Protein AF-Q4JBC3-F1 (afdb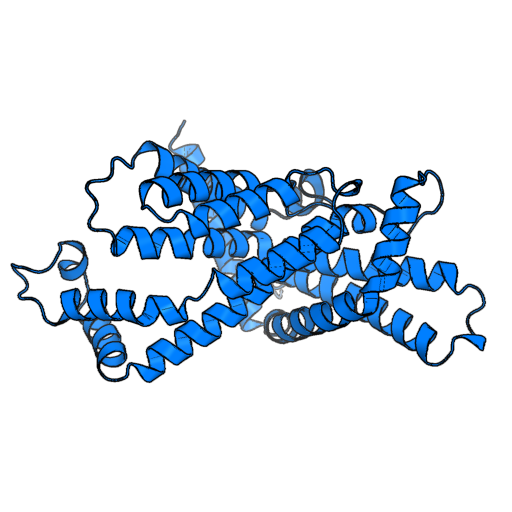_monomer_lite)

Structure (mmCIF, N/CA/C/O backbone):
data_AF-Q4JBC3-F1
#
_entry.id   AF-Q4JBC3-F1
#
loop_
_atom_site.group_PDB
_atom_site.id
_atom_site.type_symbol
_atom_site.label_atom_id
_atom_site.label_alt_id
_atom_site.label_comp_id
_atom_site.label_asym_id
_atom_site.label_entity_id
_atom_site.label_seq_id
_atom_site.pdbx_PDB_ins_code
_atom_site.Cartn_x
_atom_site.Cartn_y
_atom_site.Cartn_z
_atom_site.occupancy
_atom_site.B_iso_or_equiv
_atom_site.auth_seq_id
_atom_site.auth_comp_id
_atom_site.auth_asym_id
_atom_site.auth_atom_id
_atom_site.pdbx_PDB_model_num
ATOM 1 N N . MET A 1 1 ? -32.616 -10.209 -21.448 1.00 35.88 1 MET A N 1
ATOM 2 C CA . MET A 1 1 ? -31.410 -9.376 -21.644 1.00 35.88 1 MET A CA 1
ATOM 3 C C . MET A 1 1 ? -30.571 -9.512 -20.390 1.00 35.88 1 MET A C 1
ATOM 5 O O . MET A 1 1 ? -31.038 -9.096 -19.341 1.00 35.88 1 MET A O 1
ATOM 9 N N . GLY A 1 2 ? -29.419 -10.182 -20.466 1.00 38.97 2 GLY A N 1
ATOM 10 C CA . GLY A 1 2 ? -28.542 -10.341 -19.306 1.00 38.97 2 GLY A CA 1
ATOM 11 C C . GLY A 1 2 ? -27.980 -8.985 -18.897 1.00 38.97 2 GLY A C 1
ATOM 12 O O . GLY A 1 2 ? -27.333 -8.319 -19.706 1.00 38.97 2 GLY A O 1
ATOM 13 N N . THR A 1 3 ? -28.263 -8.553 -17.672 1.00 44.72 3 THR A N 1
ATOM 14 C CA . THR A 1 3 ? -27.566 -7.437 -17.038 1.00 44.72 3 THR A CA 1
ATOM 15 C C . THR A 1 3 ? -26.078 -7.767 -17.045 1.00 44.72 3 THR A C 1
ATOM 17 O O . THR A 1 3 ? -25.645 -8.787 -16.515 1.00 44.72 3 THR A O 1
ATOM 20 N N . ARG A 1 4 ? -25.281 -6.943 -17.729 1.00 50.84 4 ARG A N 1
ATOM 21 C CA . ARG A 1 4 ? -23.822 -7.072 -17.738 1.00 50.84 4 ARG A CA 1
ATOM 22 C C . ARG A 1 4 ? -23.371 -6.944 -16.278 1.00 50.84 4 ARG A C 1
ATOM 24 O O . ARG A 1 4 ? -23.557 -5.868 -15.712 1.00 50.84 4 ARG A O 1
ATOM 31 N N . LYS A 1 5 ? -22.862 -8.027 -15.669 1.00 60.84 5 LYS A N 1
ATOM 32 C CA . LYS A 1 5 ? -22.379 -8.015 -14.278 1.00 60.84 5 LYS A CA 1
ATOM 33 C C . LYS A 1 5 ? -21.420 -6.835 -14.104 1.00 60.84 5 LYS A C 1
ATOM 35 O O . LYS A 1 5 ? -20.480 -6.668 -14.888 1.00 60.84 5 LYS A O 1
ATOM 40 N N . LYS A 1 6 ? -21.727 -5.962 -13.149 1.00 67.31 6 LYS A N 1
ATOM 41 C CA . LYS A 1 6 ? -20.956 -4.752 -12.869 1.00 67.31 6 LYS A CA 1
ATOM 42 C C . LYS A 1 6 ? -19.726 -5.177 -12.074 1.00 67.31 6 LYS A C 1
ATOM 44 O O . LYS A 1 6 ? -19.850 -5.486 -10.901 1.00 67.31 6 LYS A O 1
ATOM 49 N N . ARG A 1 7 ? -18.564 -5.217 -12.728 1.00 77.69 7 ARG A N 1
ATOM 50 C CA . ARG A 1 7 ? -17.302 -5.569 -12.065 1.00 77.69 7 ARG A CA 1
ATOM 51 C C . ARG A 1 7 ? -16.870 -4.487 -11.083 1.00 77.69 7 ARG A C 1
ATOM 53 O O . ARG A 1 7 ? -16.987 -3.296 -11.403 1.00 77.69 7 ARG A O 1
ATOM 60 N N . SER A 1 8 ? -16.327 -4.907 -9.947 1.00 87.75 8 SER A N 1
ATOM 61 C CA . SER A 1 8 ? -15.759 -4.020 -8.930 1.00 87.75 8 SER A CA 1
ATOM 62 C C . SER A 1 8 ? -14.561 -3.227 -9.471 1.00 87.75 8 SER A C 1
ATOM 64 O O . SER A 1 8 ? -13.864 -3.630 -10.412 1.00 87.75 8 SER A O 1
ATOM 66 N N . ILE A 1 9 ? -14.323 -2.048 -8.902 1.00 89.38 9 ILE A N 1
ATOM 67 C CA . ILE A 1 9 ? -13.146 -1.224 -9.204 1.00 89.38 9 ILE A CA 1
ATOM 68 C C . ILE A 1 9 ? -11.884 -1.977 -8.810 1.00 89.38 9 ILE A C 1
ATOM 70 O O . ILE A 1 9 ? -10.936 -2.005 -9.598 1.00 89.38 9 ILE A O 1
ATOM 74 N N . PHE A 1 10 ? -11.922 -2.612 -7.639 1.00 90.75 10 PHE A N 1
ATOM 75 C CA . PHE A 1 10 ? -10.872 -3.488 -7.142 1.00 90.75 10 PHE A CA 1
ATOM 76 C C . PHE A 1 10 ? -10.435 -4.504 -8.210 1.00 90.75 10 PHE A C 1
ATOM 78 O O . PHE A 1 10 ? -9.286 -4.471 -8.652 1.00 90.75 10 PHE A O 1
ATOM 85 N N . ASN A 1 11 ? -11.359 -5.320 -8.729 1.00 89.44 11 ASN A N 1
ATOM 86 C CA . ASN A 1 11 ? -11.006 -6.380 -9.678 1.00 89.44 11 ASN A CA 1
ATOM 87 C C . ASN A 1 11 ? -10.500 -5.868 -11.024 1.00 89.44 11 ASN A C 1
ATOM 89 O O . ASN A 1 11 ? -9.677 -6.528 -11.660 1.00 89.44 11 ASN A O 1
ATOM 93 N N . ASN A 1 12 ? -10.954 -4.694 -11.469 1.00 90.94 12 ASN A N 1
ATOM 94 C CA . ASN A 1 12 ? -10.405 -4.090 -12.681 1.00 90.94 12 ASN A CA 1
ATOM 95 C C . ASN A 1 12 ? -8.911 -3.773 -12.509 1.00 90.94 12 ASN A C 1
ATOM 97 O O . ASN A 1 12 ? -8.117 -4.105 -13.382 1.00 90.94 12 ASN A O 1
ATOM 101 N N . PHE A 1 13 ? -8.524 -3.184 -11.375 1.00 94.31 13 PHE A N 1
ATOM 102 C CA . PHE A 1 13 ? -7.127 -2.848 -11.110 1.00 94.31 13 PHE A CA 1
ATOM 103 C C . PHE A 1 13 ? -6.262 -4.067 -10.779 1.00 94.31 13 PHE A C 1
ATOM 105 O O . PHE A 1 13 ? -5.111 -4.105 -11.203 1.00 94.31 13 PHE A O 1
ATOM 112 N N . VAL A 1 14 ? -6.805 -5.088 -10.106 1.00 94.06 14 VAL A N 1
ATOM 113 C CA . VAL A 1 14 ? -6.078 -6.351 -9.896 1.00 94.06 14 VAL A CA 1
ATOM 114 C C . VAL A 1 14 ? -5.734 -7.010 -11.231 1.00 94.06 14 VAL A C 1
ATOM 116 O O . VAL A 1 14 ? -4.594 -7.411 -11.437 1.00 94.06 14 VAL A O 1
ATOM 119 N N . ARG A 1 15 ? -6.681 -7.073 -12.175 1.00 92.69 15 ARG A N 1
ATOM 120 C CA . ARG A 1 15 ? -6.427 -7.658 -13.504 1.00 92.69 15 ARG A CA 1
ATOM 121 C C . ARG A 1 15 ? -5.399 -6.869 -14.306 1.00 92.69 15 ARG A C 1
ATOM 123 O O . ARG A 1 15 ? -4.550 -7.485 -14.944 1.00 92.69 15 ARG A O 1
ATOM 130 N N . ASP A 1 16 ? -5.455 -5.538 -14.249 1.00 94.56 16 ASP A N 1
ATOM 131 C CA . ASP A 1 16 ? -4.423 -4.688 -14.851 1.00 94.56 16 ASP A CA 1
ATOM 132 C C . ASP A 1 16 ? -3.043 -5.000 -14.235 1.00 94.56 16 ASP A C 1
ATOM 134 O O . ASP A 1 16 ? -2.065 -5.163 -14.962 1.00 94.56 16 ASP A O 1
ATOM 138 N N . GLY A 1 17 ? -2.969 -5.139 -12.906 1.00 96.44 17 GLY A N 1
ATOM 139 C CA . GLY A 1 17 ? -1.738 -5.475 -12.185 1.00 96.44 17 GLY A CA 1
ATOM 140 C C . GLY A 1 17 ? -1.165 -6.839 -12.560 1.00 96.44 17 GLY A C 1
ATOM 141 O O . GLY A 1 17 ? 0.024 -6.928 -12.857 1.00 96.44 17 GLY A O 1
ATOM 142 N N . ILE A 1 18 ? -2.013 -7.870 -12.638 1.00 95.88 18 ILE A N 1
ATOM 143 C CA . ILE A 1 18 ? -1.625 -9.217 -13.090 1.00 95.88 18 ILE A CA 1
ATOM 144 C C . ILE A 1 18 ? -1.060 -9.158 -14.512 1.00 95.88 18 ILE A C 1
ATOM 146 O O . ILE A 1 18 ? 0.012 -9.700 -14.762 1.00 95.88 18 ILE A O 1
ATOM 150 N N . GLY A 1 19 ? -1.722 -8.444 -15.429 1.00 95.81 19 GLY A N 1
ATOM 151 C CA . GLY A 1 19 ? -1.230 -8.295 -16.801 1.00 95.81 19 GLY A CA 1
ATOM 152 C C . GLY A 1 19 ? 0.158 -7.648 -16.866 1.00 95.81 19 GLY A C 1
ATOM 153 O O . GLY A 1 19 ? 1.043 -8.143 -17.562 1.00 95.81 19 GLY A O 1
ATOM 154 N N . PHE A 1 20 ? 0.393 -6.581 -16.096 1.00 97.44 20 PHE A N 1
ATOM 155 C CA . PHE A 1 20 ? 1.720 -5.961 -16.018 1.00 97.44 20 PHE A CA 1
ATOM 156 C C . PHE A 1 20 ? 2.767 -6.874 -15.362 1.00 97.44 20 PHE A C 1
ATOM 158 O O . PHE A 1 20 ? 3.917 -6.895 -15.803 1.00 97.44 20 PHE A O 1
ATOM 165 N N . PHE A 1 21 ? 2.389 -7.651 -14.346 1.00 97.31 21 PHE A N 1
ATOM 166 C CA . PHE A 1 21 ? 3.275 -8.640 -13.734 1.00 97.31 21 PHE A CA 1
ATOM 167 C C . PHE A 1 21 ? 3.689 -9.728 -14.736 1.00 97.31 21 PHE A C 1
ATOM 169 O O . PHE A 1 21 ? 4.881 -10.000 -14.879 1.00 97.31 21 PHE A O 1
ATOM 176 N N . GLU A 1 22 ? 2.743 -10.293 -15.489 1.00 96.31 22 GLU A N 1
ATOM 177 C CA . GLU A 1 22 ? 3.021 -11.294 -16.527 1.00 96.31 22 GLU A CA 1
ATOM 178 C C . GLU A 1 22 ? 3.973 -10.748 -17.604 1.00 96.31 22 GLU A C 1
ATOM 180 O O . GLU A 1 22 ? 4.907 -11.437 -18.027 1.00 96.31 22 GLU A O 1
ATOM 185 N N . GLU A 1 23 ? 3.795 -9.489 -18.019 1.00 96.38 23 GLU A N 1
ATOM 186 C CA . GLU A 1 23 ? 4.714 -8.819 -18.944 1.00 96.38 23 GLU A CA 1
ATOM 187 C C . GLU A 1 23 ? 6.128 -8.669 -18.366 1.00 96.38 23 GLU A C 1
ATOM 189 O O . GLU A 1 23 ? 7.113 -8.922 -19.073 1.00 96.38 23 GLU A O 1
ATOM 194 N N . ALA A 1 24 ? 6.240 -8.272 -17.095 1.00 96.44 24 ALA A N 1
ATOM 195 C CA . ALA A 1 24 ? 7.518 -8.138 -16.405 1.00 96.44 24 ALA A CA 1
ATOM 196 C C . ALA A 1 24 ? 8.231 -9.492 -16.271 1.00 96.44 24 ALA A C 1
ATOM 198 O O . ALA A 1 24 ? 9.421 -9.593 -16.583 1.00 96.44 24 ALA A O 1
ATOM 199 N N . GLN A 1 25 ? 7.501 -10.538 -15.877 1.00 95.38 25 GLN A N 1
ATOM 200 C CA . GLN A 1 25 ? 8.030 -11.894 -15.745 1.00 95.38 25 GLN A CA 1
ATOM 201 C C . GLN A 1 25 ? 8.515 -12.429 -17.097 1.00 95.38 25 GLN A C 1
ATOM 203 O O . GLN A 1 25 ? 9.645 -12.902 -17.210 1.00 95.38 25 GLN A O 1
ATOM 208 N N . ALA A 1 26 ? 7.723 -12.263 -18.160 1.00 94.25 26 ALA A N 1
ATOM 209 C CA . ALA A 1 26 ? 8.117 -12.685 -19.501 1.00 94.25 26 ALA A CA 1
ATOM 210 C C . ALA A 1 26 ? 9.377 -11.953 -20.002 1.00 94.25 26 ALA A C 1
ATOM 212 O O . ALA A 1 26 ? 10.213 -12.548 -20.690 1.00 94.25 26 ALA A O 1
ATOM 213 N N . ALA A 1 27 ? 9.531 -10.666 -19.676 1.00 93.50 27 ALA A N 1
ATOM 214 C CA . ALA A 1 27 ? 10.740 -9.911 -19.996 1.00 93.50 27 ALA A CA 1
ATOM 215 C C . ALA A 1 27 ? 11.951 -10.396 -19.179 1.00 93.50 27 ALA A C 1
ATOM 217 O O . ALA A 1 27 ? 13.038 -10.558 -19.738 1.00 93.50 27 ALA A O 1
ATOM 218 N N . TYR A 1 28 ? 11.762 -10.684 -17.888 1.00 93.06 28 TYR A N 1
ATOM 219 C CA . TYR A 1 28 ? 12.792 -11.256 -17.021 1.00 93.06 28 TYR A CA 1
ATOM 220 C C . TYR A 1 28 ? 13.284 -12.616 -17.536 1.00 93.06 28 TYR A C 1
ATOM 222 O O . TYR A 1 28 ? 14.487 -12.805 -17.716 1.00 93.06 28 TYR A O 1
ATOM 230 N N . ASP A 1 29 ? 12.368 -13.525 -17.868 1.00 91.44 29 ASP A N 1
ATOM 231 C CA . ASP A 1 29 ? 12.704 -14.872 -18.337 1.00 91.44 29 ASP A CA 1
ATOM 232 C C . ASP A 1 29 ? 13.462 -14.850 -19.668 1.00 91.44 29 ASP A C 1
ATOM 234 O O . ASP A 1 29 ? 14.365 -15.660 -19.885 1.00 91.44 29 ASP A O 1
ATOM 238 N N . ARG A 1 30 ? 13.133 -13.907 -20.561 1.00 90.38 30 ARG A N 1
ATOM 239 C CA . ARG A 1 30 ? 13.874 -13.698 -21.816 1.00 90.38 30 ARG A CA 1
ATOM 240 C C . ARG A 1 30 ? 15.296 -13.209 -21.564 1.00 90.38 30 ARG A C 1
ATOM 242 O O . ARG A 1 30 ? 16.216 -13.715 -22.200 1.00 90.38 30 ARG A O 1
ATOM 249 N N . LEU A 1 31 ? 15.476 -12.266 -20.638 1.00 89.38 31 LEU A N 1
ATOM 250 C CA . LEU A 1 31 ? 16.798 -11.759 -20.264 1.00 89.38 31 LEU A CA 1
ATOM 251 C C . LEU A 1 31 ? 17.660 -12.833 -19.588 1.00 89.38 31 LEU A C 1
ATOM 253 O O . LEU A 1 31 ? 18.858 -12.869 -19.825 1.00 89.38 31 LEU A O 1
ATOM 257 N N . GLN A 1 32 ? 17.071 -13.722 -18.783 1.00 86.81 32 GLN A N 1
ATOM 258 C CA . GLN A 1 32 ? 17.816 -14.789 -18.101 1.00 86.81 32 GLN A CA 1
ATOM 259 C C . GLN A 1 32 ? 18.154 -15.970 -19.020 1.00 86.81 32 GLN A C 1
ATOM 261 O O . GLN A 1 32 ? 19.264 -16.491 -18.971 1.00 86.81 32 GLN A O 1
ATOM 266 N N . ASN A 1 33 ? 17.210 -16.400 -19.862 1.00 83.38 33 ASN A N 1
ATOM 267 C CA . ASN A 1 33 ? 17.335 -17.664 -20.598 1.00 83.38 33 ASN A CA 1
ATOM 268 C C . ASN A 1 33 ? 17.735 -17.498 -22.069 1.00 83.38 33 ASN A C 1
ATOM 270 O O . ASN A 1 33 ? 18.074 -18.485 -22.718 1.00 83.38 33 ASN A O 1
ATOM 274 N N . LYS A 1 34 ? 17.631 -16.284 -22.627 1.00 77.88 34 LYS A N 1
ATOM 275 C CA . LYS A 1 34 ? 17.819 -16.017 -24.065 1.00 77.88 34 LYS A CA 1
ATOM 276 C C . LYS A 1 34 ? 18.536 -14.695 -24.340 1.00 77.88 34 LYS A C 1
ATOM 278 O O . LYS A 1 34 ? 18.299 -14.083 -25.378 1.00 77.88 34 LYS A O 1
ATOM 283 N N . ALA A 1 35 ? 19.403 -14.248 -23.428 1.00 72.75 35 ALA A N 1
ATOM 284 C CA . ALA A 1 35 ? 20.087 -12.954 -23.524 1.00 72.75 35 ALA A CA 1
ATOM 285 C C . ALA A 1 35 ? 20.768 -12.729 -24.887 1.00 72.75 35 ALA A C 1
ATOM 287 O O . ALA A 1 35 ? 20.647 -11.653 -25.465 1.00 72.75 35 ALA A O 1
ATOM 288 N N . GLU A 1 36 ? 21.417 -13.762 -25.432 1.00 74.06 36 GLU A N 1
ATOM 289 C CA . GLU A 1 36 ? 22.137 -13.715 -26.715 1.00 74.06 36 GLU A CA 1
ATOM 290 C C . GLU A 1 36 ? 21.216 -13.504 -27.934 1.00 74.06 36 GLU A C 1
ATOM 292 O O . GLU A 1 36 ? 21.658 -13.018 -28.974 1.00 74.06 36 GLU A O 1
ATOM 297 N N . GLU A 1 37 ? 19.923 -13.827 -27.815 1.00 79.19 37 GLU A N 1
ATOM 298 C CA . GLU A 1 37 ? 18.913 -13.644 -28.870 1.00 79.19 37 GLU A CA 1
ATOM 299 C C . GLU A 1 37 ? 18.223 -12.266 -28.794 1.00 79.19 37 GLU A C 1
ATOM 301 O O . GLU A 1 37 ? 17.469 -11.883 -29.699 1.00 79.19 37 GLU A O 1
ATOM 306 N N . VAL A 1 38 ? 18.457 -11.499 -27.721 1.00 80.69 38 VAL A N 1
ATOM 307 C CA . VAL A 1 38 ? 17.832 -10.191 -27.501 1.00 80.69 38 VAL A CA 1
ATOM 308 C C . VAL A 1 38 ? 18.634 -9.109 -28.221 1.00 80.69 38 VAL A C 1
ATOM 310 O O . VAL A 1 38 ? 19.708 -8.706 -27.789 1.00 80.69 38 VAL A O 1
ATOM 313 N N . LYS A 1 39 ? 18.073 -8.587 -29.319 1.00 79.44 39 LYS A N 1
ATOM 314 C CA . LYS A 1 39 ? 18.705 -7.524 -30.125 1.00 79.44 39 LYS A CA 1
ATOM 315 C C . LYS A 1 39 ? 18.934 -6.216 -29.363 1.00 79.44 39 LYS A C 1
ATOM 317 O O . LYS A 1 39 ? 19.877 -5.501 -29.678 1.00 79.44 39 LYS A O 1
ATOM 322 N N . ASP A 1 40 ? 18.059 -5.898 -28.411 1.00 87.25 40 ASP A N 1
ATOM 323 C CA . ASP A 1 40 ? 18.129 -4.683 -27.598 1.00 87.25 40 ASP A CA 1
ATOM 324 C C . ASP A 1 40 ? 17.840 -5.019 -26.130 1.00 87.25 40 ASP A C 1
ATOM 326 O O . ASP A 1 40 ? 16.696 -5.020 -25.668 1.00 87.25 40 ASP A O 1
ATOM 330 N N . VAL A 1 41 ? 18.906 -5.385 -25.415 1.00 87.69 41 VAL A N 1
ATOM 331 C CA . VAL A 1 41 ? 18.851 -5.761 -23.996 1.00 87.69 41 VAL A CA 1
ATOM 332 C C . VAL A 1 41 ? 18.369 -4.589 -23.148 1.00 87.69 41 VAL A C 1
ATOM 334 O O . VAL A 1 41 ? 17.515 -4.777 -22.283 1.00 87.69 41 VAL A O 1
ATOM 337 N N . ARG A 1 42 ? 18.852 -3.375 -23.440 1.00 86.62 42 ARG A N 1
ATOM 338 C CA . ARG A 1 42 ? 18.506 -2.169 -22.681 1.00 86.62 42 ARG A CA 1
ATOM 339 C C . ARG A 1 42 ? 17.011 -1.881 -22.765 1.00 86.62 42 ARG A C 1
ATOM 341 O O . ARG A 1 42 ? 16.376 -1.696 -21.733 1.00 86.62 42 ARG A O 1
ATOM 348 N N . SER A 1 43 ? 16.435 -1.895 -23.968 1.00 87.75 43 SER A N 1
ATOM 349 C CA . SER A 1 43 ? 14.996 -1.663 -24.142 1.00 87.75 43 SER A CA 1
ATOM 350 C C . SER A 1 43 ? 14.149 -2.715 -23.417 1.00 87.75 43 SER A C 1
ATOM 352 O O . SER A 1 43 ? 13.125 -2.385 -22.816 1.00 87.75 43 SER A O 1
ATOM 354 N N . LEU A 1 44 ? 14.580 -3.982 -23.419 1.00 89.75 44 LEU A N 1
ATOM 355 C CA . LEU A 1 44 ? 13.863 -5.046 -22.717 1.00 89.75 44 LEU A CA 1
ATOM 356 C C . LEU A 1 44 ? 13.955 -4.906 -21.187 1.00 89.75 44 LEU A C 1
ATOM 358 O O . LEU A 1 44 ? 12.967 -5.160 -20.496 1.00 89.75 44 LEU A O 1
ATOM 362 N N . GLU A 1 45 ? 15.103 -4.480 -20.657 1.00 90.12 45 GLU A N 1
ATOM 363 C CA . GLU A 1 45 ? 15.262 -4.150 -19.236 1.00 90.12 45 GLU A CA 1
ATOM 364 C C . GLU A 1 45 ? 14.391 -2.967 -18.816 1.00 90.12 45 GLU A C 1
ATOM 366 O O . GLU A 1 45 ? 13.690 -3.045 -17.810 1.00 90.12 45 GLU A O 1
ATOM 371 N N . GLU A 1 46 ? 14.390 -1.899 -19.607 1.00 90.69 46 GLU A N 1
ATOM 372 C CA . GLU A 1 46 ? 13.574 -0.707 -19.382 1.00 90.69 46 GLU A CA 1
ATOM 373 C C . GLU A 1 46 ? 12.074 -1.037 -19.402 1.00 90.69 46 GLU A C 1
ATOM 375 O O . GLU A 1 46 ? 11.345 -0.702 -18.462 1.00 90.69 46 GLU A O 1
ATOM 380 N N . LYS A 1 47 ? 11.625 -1.830 -20.385 1.00 90.88 47 LYS A N 1
ATOM 381 C CA . LYS A 1 47 ? 10.248 -2.339 -20.432 1.00 90.88 47 LYS A CA 1
ATOM 382 C C . LYS A 1 47 ? 9.895 -3.157 -19.191 1.00 90.88 47 LYS A C 1
ATOM 384 O O . LYS A 1 47 ? 8.814 -2.984 -18.638 1.00 90.88 47 LYS A O 1
ATOM 389 N N . LYS A 1 48 ? 10.789 -4.043 -18.748 1.00 94.38 48 LYS A N 1
ATOM 390 C CA . LYS A 1 48 ? 10.577 -4.851 -17.542 1.00 94.38 48 LYS A CA 1
ATOM 391 C C . LYS A 1 48 ? 10.412 -3.966 -16.305 1.00 94.38 48 LYS A C 1
ATOM 393 O O . LYS A 1 48 ? 9.453 -4.161 -15.566 1.00 94.38 48 LYS A O 1
ATOM 398 N N . MET A 1 49 ? 11.296 -2.987 -16.097 1.00 95.19 49 MET A N 1
ATOM 399 C CA . MET A 1 49 ? 11.199 -2.043 -14.973 1.00 95.19 49 MET A CA 1
ATOM 400 C C . MET A 1 49 ? 9.892 -1.245 -15.016 1.00 95.19 49 MET A C 1
ATOM 402 O O . MET A 1 49 ? 9.223 -1.102 -13.993 1.00 95.19 49 MET A O 1
ATOM 406 N N . PHE A 1 50 ? 9.488 -0.787 -16.204 1.00 95.44 50 PHE A N 1
ATOM 407 C CA . PHE A 1 50 ? 8.198 -0.131 -16.396 1.00 95.44 50 PHE A CA 1
ATOM 408 C C . PHE A 1 50 ? 7.033 -1.051 -16.009 1.00 95.44 50 PHE A C 1
ATOM 410 O O . PHE A 1 50 ? 6.184 -0.652 -15.214 1.00 95.44 50 PHE A O 1
ATOM 417 N N . SER A 1 51 ? 7.003 -2.292 -16.502 1.00 96.88 51 SER A N 1
ATOM 418 C CA . SER A 1 51 ? 5.947 -3.257 -16.177 1.00 96.88 51 SER A CA 1
ATOM 419 C C . SER A 1 51 ? 5.906 -3.592 -14.676 1.00 96.88 51 SER A C 1
ATOM 421 O O . SER A 1 51 ? 4.817 -3.630 -14.108 1.00 96.88 51 SER A O 1
ATOM 423 N N . ILE A 1 52 ? 7.054 -3.719 -13.994 1.00 97.31 52 ILE A N 1
ATOM 424 C CA . ILE A 1 52 ? 7.107 -3.868 -12.524 1.00 97.31 52 ILE A CA 1
ATOM 425 C C . ILE A 1 52 ? 6.427 -2.672 -11.842 1.00 97.31 52 ILE A C 1
ATOM 427 O O . ILE A 1 52 ? 5.516 -2.853 -11.033 1.00 97.31 52 ILE A O 1
ATOM 431 N N . ALA A 1 53 ? 6.825 -1.446 -12.191 1.00 97.19 53 ALA A N 1
ATOM 432 C CA . ALA A 1 53 ? 6.277 -0.232 -11.589 1.00 97.19 53 ALA A CA 1
ATOM 433 C C . ALA A 1 53 ? 4.763 -0.093 -11.825 1.00 97.19 53 ALA A C 1
ATOM 435 O O . ALA A 1 53 ? 4.005 0.254 -10.918 1.00 97.19 53 ALA A O 1
ATOM 436 N N . ARG A 1 54 ? 4.306 -0.428 -13.035 1.00 97.31 54 ARG A N 1
ATOM 437 C CA . ARG A 1 54 ? 2.890 -0.410 -13.422 1.00 97.31 54 ARG A CA 1
ATOM 438 C C . ARG A 1 54 ? 2.061 -1.470 -12.700 1.00 97.31 54 ARG A C 1
ATOM 440 O O . ARG A 1 54 ? 0.901 -1.200 -12.389 1.00 97.31 54 ARG A O 1
ATOM 447 N N . ALA A 1 55 ? 2.638 -2.634 -12.413 1.00 97.56 55 ALA A N 1
ATOM 448 C CA . ALA A 1 55 ? 1.973 -3.673 -11.637 1.00 97.56 55 ALA A CA 1
ATOM 449 C C . ALA A 1 55 ? 1.747 -3.227 -10.184 1.00 97.56 55 ALA A C 1
ATOM 451 O O . ALA A 1 55 ? 0.613 -3.277 -9.710 1.00 97.56 55 ALA A O 1
ATOM 452 N N . TYR A 1 56 ? 2.779 -2.692 -9.517 1.00 97.50 56 TYR A N 1
ATOM 453 C CA . TYR A 1 56 ? 2.642 -2.113 -8.172 1.00 97.50 56 TYR A CA 1
ATOM 454 C C . TYR A 1 56 ? 1.619 -0.970 -8.141 1.00 97.50 56 TYR A C 1
ATOM 456 O O . TYR A 1 56 ? 0.725 -0.967 -7.296 1.00 97.50 56 TYR A O 1
ATOM 464 N N . GLU A 1 57 ? 1.675 -0.048 -9.110 1.00 97.06 57 GLU A N 1
ATOM 465 C CA . GLU A 1 57 ? 0.686 1.027 -9.244 1.00 97.06 57 GLU A CA 1
ATOM 466 C C . GLU A 1 57 ? -0.747 0.475 -9.325 1.00 97.06 57 GLU A C 1
ATOM 468 O O . GLU A 1 57 ? -1.647 0.972 -8.645 1.00 97.06 57 GLU A O 1
ATOM 473 N N . ALA A 1 58 ? -0.976 -0.543 -10.157 1.00 96.69 58 ALA A N 1
ATOM 474 C CA . ALA A 1 58 ? -2.294 -1.135 -10.342 1.00 96.69 58 ALA A CA 1
ATOM 475 C C . ALA A 1 58 ? -2.780 -1.863 -9.078 1.00 96.69 58 ALA A C 1
ATOM 477 O O . ALA A 1 58 ? -3.890 -1.591 -8.616 1.00 96.69 58 ALA A O 1
ATOM 478 N N . PHE A 1 59 ? -1.950 -2.702 -8.456 1.00 96.44 59 PHE A N 1
ATOM 479 C CA . PHE A 1 59 ? -2.315 -3.375 -7.207 1.00 96.44 59 PHE A CA 1
ATOM 480 C C . PHE A 1 59 ? -2.588 -2.382 -6.074 1.00 96.44 59 PHE A C 1
ATOM 482 O O . PHE A 1 59 ? -3.597 -2.497 -5.380 1.00 96.44 59 PHE A O 1
ATOM 489 N N . SER A 1 60 ? -1.779 -1.334 -5.941 1.00 95.75 60 SER A N 1
ATOM 490 C CA . SER A 1 60 ? -2.002 -0.292 -4.936 1.00 95.75 60 SER A CA 1
ATOM 491 C C . SER A 1 60 ? -3.304 0.478 -5.150 1.00 95.75 60 SER A C 1
ATOM 493 O O . SER A 1 60 ? -4.012 0.794 -4.194 1.00 95.75 60 SER A O 1
ATOM 495 N N . LYS A 1 61 ? -3.696 0.720 -6.406 1.00 95.56 61 LYS A N 1
ATOM 496 C CA . LYS A 1 61 ? -5.004 1.311 -6.722 1.00 95.56 61 LYS A CA 1
ATOM 497 C C . LYS A 1 61 ? -6.169 0.417 -6.324 1.00 95.56 61 LYS A C 1
ATOM 499 O O . LYS A 1 61 ? -7.189 0.947 -5.887 1.00 95.56 61 LYS A O 1
ATOM 504 N N . ALA A 1 62 ? -6.028 -0.902 -6.461 1.00 93.19 62 ALA A N 1
ATOM 505 C CA . ALA A 1 62 ? -7.025 -1.843 -5.961 1.00 93.19 62 ALA A CA 1
ATOM 506 C C . ALA A 1 62 ? -7.119 -1.768 -4.426 1.00 93.19 62 ALA A C 1
ATOM 508 O O . ALA A 1 62 ? -8.211 -1.703 -3.867 1.00 93.19 62 ALA A O 1
ATOM 509 N N . LEU A 1 63 ? -5.973 -1.686 -3.751 1.00 93.12 63 LEU A N 1
ATOM 510 C CA . LEU A 1 63 ? -5.849 -1.743 -2.293 1.00 93.12 63 LEU A CA 1
ATOM 511 C C . LEU A 1 63 ? -6.026 -0.398 -1.575 1.00 93.12 63 LEU A C 1
ATOM 513 O O . LEU A 1 63 ? -5.915 -0.341 -0.351 1.00 93.12 63 LEU A O 1
ATOM 517 N N . LEU A 1 64 ? -6.329 0.682 -2.304 1.00 90.81 64 LEU A N 1
ATOM 518 C CA . LEU A 1 64 ? -6.261 2.048 -1.780 1.00 90.81 64 LEU A CA 1
ATOM 519 C C . LEU A 1 64 ? -7.065 2.249 -0.486 1.00 90.81 64 LEU A C 1
ATOM 521 O O . LEU A 1 64 ? -6.596 2.892 0.449 1.00 90.81 64 LEU A O 1
ATOM 525 N N . SER A 1 65 ? -8.274 1.685 -0.428 1.00 77.50 65 SER A N 1
ATOM 526 C CA . SER A 1 65 ? -9.129 1.781 0.763 1.00 77.50 65 SER A CA 1
ATOM 527 C C . SER A 1 65 ? -8.652 0.898 1.924 1.00 77.50 65 SER A C 1
ATOM 529 O O . SER A 1 65 ? -8.794 1.288 3.082 1.00 77.50 65 SER A O 1
ATOM 531 N N . THR A 1 66 ? -8.015 -0.236 1.624 1.00 86.44 66 THR A N 1
ATOM 532 C CA . THR A 1 66 ? -7.500 -1.190 2.614 1.00 86.44 66 THR A CA 1
ATOM 533 C C . THR A 1 66 ? -6.341 -0.601 3.412 1.00 86.44 66 THR A C 1
ATOM 535 O O . THR A 1 66 ? -6.270 -0.804 4.622 1.00 86.44 66 THR A O 1
ATOM 538 N N . TYR A 1 67 ? -5.477 0.202 2.779 1.00 89.12 67 TYR A N 1
ATOM 539 C CA . TYR A 1 67 ? -4.385 0.886 3.482 1.00 89.12 67 TYR A CA 1
ATOM 540 C C . TYR A 1 67 ? -4.881 1.755 4.633 1.00 89.12 67 TYR A C 1
ATOM 542 O O . TYR A 1 67 ? -4.252 1.796 5.688 1.00 89.12 67 TYR A O 1
ATOM 550 N N . GLY A 1 68 ? -6.036 2.402 4.460 1.00 86.00 68 GLY A N 1
ATOM 551 C CA . GLY A 1 68 ? -6.639 3.194 5.520 1.00 86.00 68 GLY A CA 1
ATOM 552 C C . GLY A 1 68 ? -6.956 2.359 6.752 1.00 86.00 68 GLY A C 1
ATOM 553 O O . GLY A 1 68 ? -6.568 2.722 7.856 1.00 86.00 68 GLY A O 1
ATOM 554 N N . THR A 1 69 ? -7.595 1.207 6.560 1.00 84.50 69 THR A N 1
ATOM 555 C CA . THR A 1 69 ? -7.936 0.296 7.657 1.00 84.50 69 THR A CA 1
ATOM 556 C C . THR A 1 69 ? -6.689 -0.181 8.396 1.00 84.50 69 THR A C 1
ATOM 558 O O . THR A 1 69 ? -6.672 -0.169 9.621 1.00 84.50 69 THR A O 1
ATOM 561 N N . ILE A 1 70 ? -5.620 -0.521 7.674 1.00 84.12 70 ILE A N 1
ATOM 562 C CA . ILE A 1 70 ? -4.352 -0.965 8.274 1.00 84.12 70 ILE A CA 1
ATOM 563 C C . ILE A 1 70 ? -3.734 0.116 9.157 1.00 84.12 70 ILE A C 1
ATOM 565 O O . ILE A 1 70 ? -3.291 -0.177 10.262 1.00 84.12 70 ILE A O 1
ATOM 569 N N . ILE A 1 71 ? -3.731 1.367 8.694 1.00 87.44 71 ILE A N 1
ATOM 570 C CA . ILE A 1 71 ? -3.190 2.504 9.452 1.00 87.44 71 ILE A CA 1
ATOM 571 C C . ILE A 1 71 ? -3.994 2.736 10.745 1.00 87.44 71 ILE A C 1
ATOM 573 O O . ILE A 1 71 ? -3.428 3.130 11.764 1.00 87.44 71 ILE A O 1
ATOM 577 N N . LEU A 1 72 ? -5.301 2.457 10.718 1.00 84.69 72 LEU A N 1
ATOM 578 C CA . LEU A 1 72 ? -6.211 2.645 11.850 1.00 84.69 72 LEU A CA 1
ATOM 579 C C . LEU A 1 72 ? -6.195 1.510 12.878 1.00 84.69 72 LEU A C 1
ATOM 581 O O . LEU A 1 72 ? -6.477 1.765 14.048 1.00 84.69 72 LEU A O 1
ATOM 585 N N . ILE A 1 73 ? -5.896 0.272 12.473 1.00 79.62 73 ILE A N 1
ATOM 586 C CA . ILE A 1 73 ? -5.943 -0.900 13.364 1.00 79.62 73 ILE A CA 1
ATOM 587 C C . ILE A 1 73 ? -5.092 -0.701 14.633 1.00 79.62 73 ILE A C 1
ATOM 589 O O . ILE A 1 73 ? -5.646 -0.855 15.723 1.00 79.62 73 ILE A O 1
ATOM 593 N N . PRO A 1 74 ? -3.805 -0.302 14.551 1.00 76.94 74 PRO A N 1
ATOM 594 C CA . PRO A 1 74 ? -2.985 -0.094 15.745 1.00 76.94 74 PRO A CA 1
ATOM 595 C C . PRO A 1 74 ? -3.590 0.950 16.676 1.00 76.94 74 PRO A C 1
ATOM 597 O O . PRO A 1 74 ? -3.703 0.730 17.876 1.00 76.94 74 PRO A O 1
ATOM 600 N N . VAL A 1 75 ? -4.036 2.072 16.109 1.00 78.88 75 VAL A N 1
ATOM 601 C CA . VAL A 1 75 ? -4.660 3.165 16.858 1.00 78.88 75 VAL A CA 1
ATOM 602 C C . VAL A 1 75 ? -5.866 2.668 17.654 1.00 78.88 75 VAL A C 1
ATOM 604 O O . VAL A 1 75 ? -5.982 2.978 18.838 1.00 78.88 75 VAL A O 1
ATOM 607 N N . ALA A 1 76 ? -6.749 1.891 17.022 1.00 75.81 76 ALA A N 1
ATOM 608 C CA . ALA A 1 76 ? -7.937 1.354 17.674 1.00 75.81 76 ALA A CA 1
ATOM 609 C C . ALA A 1 76 ? -7.576 0.401 18.823 1.00 75.81 76 ALA A C 1
ATOM 611 O O . ALA A 1 76 ? -8.142 0.521 19.906 1.00 75.81 76 ALA A O 1
ATOM 612 N N . ILE A 1 77 ? -6.607 -0.495 18.612 1.00 70.19 77 ILE A N 1
ATOM 613 C CA . ILE A 1 77 ? -6.169 -1.462 19.629 1.00 70.19 77 ILE A CA 1
ATOM 614 C C . ILE A 1 77 ? -5.590 -0.739 20.849 1.00 70.19 77 ILE A C 1
ATOM 616 O O . ILE A 1 77 ? -6.062 -0.938 21.969 1.00 70.19 77 ILE A O 1
ATOM 620 N N . PHE A 1 78 ? -4.620 0.156 20.640 1.00 71.19 78 PHE A N 1
ATOM 621 C CA . PHE A 1 78 ? -3.987 0.871 21.749 1.00 71.19 78 PHE A CA 1
ATOM 622 C C . PHE A 1 78 ? -4.949 1.823 22.453 1.00 71.19 78 PHE A C 1
ATOM 624 O O . PHE A 1 78 ? -4.859 1.972 23.668 1.00 71.19 78 PHE A O 1
ATOM 631 N N . SER A 1 79 ? -5.895 2.427 21.729 1.00 70.81 79 SER A N 1
ATOM 632 C CA . SER A 1 79 ? -6.914 3.283 22.339 1.00 70.81 79 SER A CA 1
ATOM 633 C C . SER A 1 79 ? -7.845 2.528 23.286 1.00 70.81 79 SER A C 1
ATOM 635 O O . SER A 1 79 ? -8.322 3.142 24.234 1.00 70.81 79 SER A O 1
ATOM 637 N N . VAL A 1 80 ? -8.141 1.250 23.029 1.00 64.12 80 VAL A N 1
ATOM 638 C CA . VAL A 1 80 ? -8.976 0.432 23.926 1.00 64.12 80 VAL A CA 1
ATOM 639 C C . VAL A 1 80 ? -8.171 -0.033 25.142 1.00 64.12 80 VAL A C 1
ATOM 641 O O . VAL A 1 80 ? -8.696 -0.030 26.250 1.00 64.12 80 VAL A O 1
ATOM 644 N N . ASN A 1 81 ? -6.893 -0.383 24.960 1.00 60.41 81 ASN A N 1
ATOM 645 C CA . ASN A 1 81 ? -6.041 -0.869 26.049 1.00 60.41 81 ASN A CA 1
ATOM 646 C C . ASN A 1 81 ? -5.563 0.251 26.997 1.00 60.41 81 ASN A C 1
ATOM 648 O O . ASN A 1 81 ? -5.514 0.092 28.218 1.00 60.41 81 ASN A O 1
ATOM 652 N N . SER A 1 82 ? -5.224 1.427 26.464 1.00 60.31 82 SER A N 1
ATOM 653 C CA . SER A 1 82 ? -4.945 2.586 27.304 1.00 60.31 82 SER A CA 1
ATOM 654 C C . SER A 1 82 ? -6.281 3.140 27.809 1.00 60.31 82 SER A C 1
ATOM 656 O O . SER A 1 82 ? -6.973 3.816 27.055 1.00 60.31 82 SER A O 1
ATOM 658 N N . ASN A 1 83 ? -6.646 2.847 29.063 1.00 53.94 83 ASN A N 1
ATOM 659 C CA . ASN A 1 83 ? -7.836 3.314 29.809 1.00 53.94 83 ASN A CA 1
ATOM 660 C C . ASN A 1 83 ? -7.946 4.850 29.954 1.00 53.94 83 ASN A C 1
ATOM 662 O O . ASN A 1 83 ? -8.118 5.417 31.036 1.00 53.94 83 ASN A O 1
ATOM 666 N N . ALA A 1 84 ? -7.727 5.579 28.879 1.00 49.84 84 ALA A N 1
ATOM 667 C CA . ALA A 1 84 ? -7.193 6.904 28.973 1.00 49.84 84 ALA A CA 1
ATOM 668 C C . ALA A 1 84 ? -8.324 7.914 28.792 1.00 49.84 84 ALA A C 1
ATOM 670 O O . ALA A 1 84 ? -9.018 7.956 27.778 1.00 49.84 84 ALA A O 1
ATOM 671 N N . ASN A 1 85 ? -8.478 8.739 29.831 1.00 49.12 85 ASN A N 1
ATOM 672 C CA . ASN A 1 85 ? -9.229 9.991 29.864 1.00 49.12 85 ASN A CA 1
ATOM 673 C C . ASN A 1 85 ? -8.704 10.968 28.795 1.00 49.12 85 ASN A C 1
ATOM 675 O O . ASN A 1 85 ? -8.123 12.011 29.111 1.00 49.12 85 ASN A O 1
ATOM 679 N N . LEU A 1 86 ? -8.840 10.611 27.523 1.00 53.28 86 LEU A N 1
ATOM 680 C CA . LEU A 1 86 ? -8.230 11.319 26.417 1.00 53.28 86 LEU A CA 1
ATOM 681 C C . LEU A 1 86 ? -9.238 12.258 25.761 1.00 53.28 86 LEU A C 1
ATOM 683 O O . LEU A 1 86 ? -10.401 11.939 25.512 1.00 53.28 86 LEU A O 1
ATOM 687 N N . ARG A 1 87 ? -8.771 13.472 25.482 1.00 54.91 87 ARG A N 1
ATOM 688 C CA . ARG A 1 87 ? -9.548 14.528 24.831 1.00 54.91 87 ARG A CA 1
ATOM 689 C C . ARG A 1 87 ? -9.563 14.306 23.320 1.00 54.91 87 ARG A C 1
ATOM 691 O O . ARG A 1 87 ? -8.823 14.979 22.612 1.00 54.91 87 ARG A O 1
ATOM 698 N N . PHE A 1 88 ? -10.420 13.434 22.795 1.00 64.75 88 PHE A N 1
ATOM 699 C CA . PHE A 1 88 ? -10.346 13.102 21.364 1.00 64.75 88 PHE A CA 1
ATOM 700 C C . PHE A 1 88 ? -11.432 13.546 20.373 1.00 64.75 88 PHE A C 1
ATOM 702 O O . PHE A 1 88 ? -11.492 12.966 19.293 1.00 64.75 88 PHE A O 1
ATOM 709 N N . PRO A 1 89 ? -12.189 14.642 20.561 1.00 66.50 89 PRO A N 1
ATOM 710 C CA . PRO A 1 89 ? -13.086 15.090 19.491 1.00 66.50 89 PRO A CA 1
ATOM 711 C C . PRO A 1 89 ? -12.367 15.499 18.190 1.00 66.50 89 PRO A C 1
ATOM 713 O O . PRO A 1 89 ? -12.824 15.175 17.103 1.00 66.50 89 PRO A O 1
ATOM 716 N N . ARG A 1 90 ? -11.230 16.213 18.264 1.00 69.56 90 ARG A N 1
ATOM 717 C CA . ARG A 1 90 ? -10.610 16.823 17.066 1.00 69.56 90 ARG A CA 1
ATOM 718 C C . ARG A 1 90 ? -9.695 15.889 16.273 1.00 69.56 90 ARG A C 1
ATOM 720 O O . ARG A 1 90 ? -9.713 15.941 15.046 1.00 69.56 90 ARG A O 1
ATOM 727 N N . HIS A 1 91 ? -8.874 15.076 16.940 1.00 74.75 91 HIS A N 1
ATOM 728 C CA . HIS A 1 91 ? -7.943 14.170 16.254 1.00 74.75 91 HIS A CA 1
ATOM 729 C C . HIS A 1 91 ? -8.685 13.006 15.600 1.00 74.75 91 HIS A C 1
ATOM 731 O O . HIS A 1 91 ? -8.446 12.733 14.426 1.00 74.75 91 HIS A O 1
ATOM 737 N N . LEU A 1 92 ? -9.664 12.416 16.294 1.00 78.56 92 LEU A N 1
ATOM 738 C CA . LEU A 1 92 ? -10.515 11.382 15.704 1.00 78.56 92 LEU A CA 1
ATOM 739 C C . LEU A 1 92 ? -11.285 11.915 14.501 1.00 78.56 92 LEU A C 1
ATOM 741 O O . LEU A 1 92 ? -11.304 11.252 13.474 1.00 78.56 92 LEU A O 1
ATOM 745 N N . GLN A 1 93 ? -11.785 13.153 14.558 1.00 82.56 93 GLN A N 1
ATOM 746 C CA . GLN A 1 93 ? -12.433 13.767 13.400 1.00 82.56 93 GLN A CA 1
ATOM 747 C C . GLN A 1 93 ? -11.476 13.932 12.203 1.00 82.56 93 GLN A C 1
ATOM 749 O O . GLN A 1 93 ? -11.875 13.725 11.062 1.00 82.56 93 GLN A O 1
ATOM 754 N N . ARG A 1 94 ? -10.194 14.277 12.413 1.00 86.81 94 ARG A N 1
ATOM 755 C CA . ARG A 1 94 ? -9.205 14.332 11.311 1.00 86.81 94 ARG A CA 1
ATOM 756 C C . ARG A 1 94 ? -8.919 12.957 10.719 1.00 86.81 94 ARG A C 1
ATOM 758 O O . ARG A 1 94 ? -8.784 12.842 9.500 1.00 86.81 94 ARG A O 1
ATOM 765 N N . ILE A 1 95 ? -8.795 11.952 11.579 1.00 88.25 95 ILE A N 1
ATOM 766 C CA . ILE A 1 95 ? -8.559 10.562 11.196 1.00 88.25 95 ILE A CA 1
ATOM 767 C C . ILE A 1 95 ? -9.748 10.046 10.384 1.00 88.25 95 ILE A C 1
ATOM 769 O O . ILE A 1 95 ? -9.567 9.591 9.257 1.00 88.25 95 ILE A O 1
ATOM 773 N N . GLU A 1 96 ? -10.959 10.216 10.907 1.00 85.69 96 GLU A N 1
ATOM 774 C CA . GLU A 1 96 ? -12.216 9.858 10.256 1.00 85.69 96 GLU A CA 1
ATOM 775 C C . GLU A 1 96 ? -12.355 10.560 8.904 1.00 85.69 96 GLU A C 1
ATOM 777 O O . GLU A 1 96 ? -12.560 9.899 7.891 1.00 85.69 96 GLU A O 1
ATOM 782 N N . ASN A 1 97 ? -12.151 11.880 8.850 1.00 88.69 97 ASN A N 1
ATOM 783 C CA . ASN A 1 97 ? -12.229 12.641 7.604 1.00 88.69 97 ASN A CA 1
ATOM 784 C C . ASN A 1 97 ? -11.208 12.161 6.563 1.00 88.69 97 ASN A C 1
ATOM 786 O O . ASN A 1 97 ? -11.541 12.036 5.382 1.00 88.69 97 ASN A O 1
ATOM 790 N N . SER A 1 98 ? -9.970 11.883 6.983 1.00 91.62 98 SER A N 1
ATOM 791 C CA . SER A 1 98 ? -8.918 11.395 6.080 1.00 91.62 98 SER A CA 1
ATOM 792 C C . SER A 1 98 ? -9.241 9.995 5.567 1.00 91.62 98 SER A C 1
ATOM 794 O O . SER A 1 98 ? -9.109 9.736 4.372 1.00 91.62 98 SER A O 1
ATOM 796 N N . PHE A 1 99 ? -9.737 9.116 6.438 1.00 91.69 99 PHE A N 1
ATOM 797 C CA . PHE A 1 99 ? -10.175 7.775 6.069 1.00 91.69 99 PHE A CA 1
ATOM 798 C C . PHE A 1 99 ? -11.388 7.803 5.131 1.00 91.69 99 PHE A C 1
ATOM 800 O O . PHE A 1 99 ? -11.390 7.139 4.095 1.00 91.69 99 PHE A O 1
ATOM 807 N N . ARG A 1 100 ? -12.390 8.636 5.428 1.00 89.38 100 ARG A N 1
ATOM 808 C CA . ARG A 1 100 ? -13.590 8.834 4.606 1.00 89.38 100 ARG A CA 1
ATOM 809 C C . ARG A 1 100 ? -13.231 9.313 3.202 1.00 89.38 100 ARG A C 1
ATOM 811 O O . ARG A 1 100 ? -13.734 8.779 2.212 1.00 89.38 100 ARG A O 1
ATOM 818 N N . GLU A 1 101 ? -12.332 10.288 3.101 1.00 91.50 101 GLU A N 1
ATOM 819 C CA . GLU A 1 101 ? -11.843 10.761 1.808 1.00 91.50 101 GLU A CA 1
ATOM 820 C C . GLU A 1 101 ? -10.977 9.704 1.104 1.00 91.50 101 GLU A C 1
ATOM 822 O O . GLU A 1 101 ? -11.085 9.564 -0.112 1.00 91.50 101 GLU A O 1
ATOM 827 N N . LEU A 1 102 ? -10.199 8.890 1.825 1.00 92.25 102 LEU A N 1
ATOM 828 C CA . LEU A 1 102 ? -9.465 7.768 1.229 1.00 92.25 102 LEU A CA 1
ATOM 829 C C . LEU A 1 102 ? -10.413 6.712 0.633 1.00 92.25 102 LEU A C 1
ATOM 831 O O . LEU A 1 102 ? -10.209 6.274 -0.499 1.00 92.25 102 LEU A O 1
ATOM 835 N N . ILE A 1 103 ? -11.507 6.367 1.323 1.00 89.94 103 ILE A N 1
ATOM 836 C CA . ILE A 1 103 ? -12.568 5.508 0.767 1.00 89.94 103 ILE A CA 1
ATOM 837 C C . ILE A 1 103 ? -13.197 6.174 -0.463 1.00 89.94 103 ILE A C 1
ATOM 839 O O . ILE A 1 103 ? -13.421 5.519 -1.487 1.00 89.94 103 ILE A O 1
ATOM 843 N N . ARG A 1 104 ? -13.459 7.486 -0.416 1.00 89.88 104 ARG A N 1
ATOM 844 C CA . ARG A 1 104 ? -13.995 8.240 -1.563 1.00 89.88 104 ARG A CA 1
ATOM 845 C C . ARG A 1 104 ? -13.058 8.179 -2.769 1.00 89.88 104 ARG A C 1
ATOM 847 O O . ARG A 1 104 ? -13.520 8.039 -3.904 1.00 89.88 104 ARG A O 1
ATOM 854 N N . GLN A 1 105 ? -11.753 8.274 -2.530 1.00 91.94 105 GLN A N 1
ATOM 855 C CA . GLN A 1 105 ? -10.724 8.113 -3.549 1.00 91.94 105 GLN A CA 1
ATOM 856 C C . GLN A 1 105 ? -10.729 6.678 -4.096 1.00 91.94 105 GLN A C 1
ATOM 858 O O . GLN A 1 105 ? -10.839 6.515 -5.310 1.00 91.94 105 GLN A O 1
ATOM 863 N N . GLY A 1 106 ? -10.723 5.660 -3.229 1.00 89.75 106 GLY A N 1
ATOM 864 C CA . GLY A 1 106 ? -10.677 4.234 -3.595 1.00 89.75 106 GLY A CA 1
ATOM 865 C C . GLY A 1 106 ? -11.923 3.709 -4.310 1.00 89.75 106 GLY A C 1
ATOM 866 O O . GLY A 1 106 ? -11.848 2.773 -5.098 1.00 89.75 106 GLY A O 1
ATOM 867 N N . THR A 1 107 ? -13.074 4.351 -4.118 1.00 88.44 107 THR A N 1
ATOM 868 C CA . THR A 1 107 ? -14.346 3.934 -4.737 1.00 88.44 107 THR A CA 1
ATOM 869 C C . THR A 1 107 ? -14.713 4.736 -5.990 1.00 88.44 107 THR A C 1
ATOM 871 O O . THR A 1 107 ? -15.794 4.548 -6.565 1.00 88.44 107 THR A O 1
ATOM 874 N N . SER A 1 108 ? -13.828 5.627 -6.455 1.00 89.38 108 SER A N 1
ATOM 875 C CA . SER A 1 108 ? -14.070 6.513 -7.596 1.00 89.38 108 SER A CA 1
ATOM 876 C C . SER A 1 108 ? -13.053 6.290 -8.723 1.00 89.38 108 SER A C 1
ATOM 878 O O . SER A 1 108 ? -11.947 6.838 -8.681 1.00 89.38 108 SER A O 1
ATOM 880 N N . PRO A 1 109 ? -13.430 5.604 -9.825 1.00 86.62 109 PRO A N 1
ATOM 881 C CA . PRO A 1 109 ? -12.509 5.314 -10.928 1.00 86.62 109 PRO A CA 1
ATOM 882 C C . PRO A 1 109 ? -11.945 6.585 -11.560 1.00 86.62 109 PRO A C 1
ATOM 884 O O . PRO A 1 109 ? -10.800 6.630 -12.002 1.00 86.62 109 PRO A O 1
ATOM 887 N N . LYS A 1 110 ? -12.763 7.646 -11.599 1.00 89.44 110 LYS A N 1
ATOM 888 C CA . LYS A 1 110 ? -12.366 8.952 -12.124 1.00 89.44 110 LYS A CA 1
ATOM 889 C C . LYS A 1 110 ? -11.287 9.590 -11.253 1.00 89.44 110 LYS A C 1
ATOM 891 O O . LYS A 1 110 ? -10.361 10.172 -11.807 1.00 89.44 110 LYS A O 1
ATOM 896 N N . VAL A 1 111 ? -11.414 9.512 -9.928 1.00 90.56 111 VAL A N 1
ATOM 897 C CA . VAL A 1 111 ? -10.418 10.067 -9.001 1.00 90.56 111 VAL A CA 1
ATOM 898 C C . VAL A 1 111 ? -9.126 9.266 -9.093 1.00 90.56 111 VAL A C 1
ATOM 900 O O . VAL A 1 111 ? -8.081 9.865 -9.332 1.00 90.56 111 VAL A O 1
ATOM 903 N N . ILE A 1 112 ? -9.210 7.935 -9.048 1.00 89.50 112 ILE A N 1
ATOM 904 C CA . ILE A 1 112 ? -8.037 7.061 -9.163 1.00 89.50 112 ILE A CA 1
ATOM 905 C C . ILE A 1 112 ? -7.278 7.314 -10.469 1.00 89.50 112 ILE A C 1
ATOM 907 O O . ILE A 1 112 ? -6.068 7.513 -10.467 1.00 89.50 112 ILE A O 1
ATOM 911 N N . LYS A 1 113 ? -7.978 7.360 -11.607 1.00 86.56 113 LYS A N 1
ATOM 912 C CA . LYS A 1 113 ? -7.308 7.517 -12.906 1.00 86.56 113 LYS A CA 1
ATOM 913 C C . LYS A 1 113 ? -6.818 8.941 -13.167 1.00 86.56 113 LYS A C 1
ATOM 915 O O . LYS A 1 113 ? -5.758 9.096 -13.755 1.00 86.56 113 LYS A O 1
ATOM 920 N N . LYS A 1 114 ? -7.580 9.974 -12.782 1.00 86.06 114 LYS A N 1
ATOM 921 C CA . LYS A 1 114 ? -7.272 11.367 -13.167 1.00 86.06 114 LYS A CA 1
ATOM 922 C C . LYS A 1 114 ? -6.530 12.175 -12.112 1.00 86.06 114 LYS A C 1
ATOM 924 O O . LYS A 1 114 ? -5.806 13.084 -12.489 1.00 86.06 114 LYS A O 1
ATOM 929 N N . LYS A 1 115 ? -6.785 11.927 -10.826 1.00 88.62 115 LYS A N 1
ATOM 930 C CA . LYS A 1 115 ? -6.158 12.689 -9.738 1.00 88.62 115 LYS A CA 1
ATOM 931 C C . LYS A 1 115 ? -4.944 11.965 -9.180 1.00 88.62 115 LYS A C 1
ATOM 933 O O . LYS A 1 115 ? -3.913 12.592 -9.012 1.00 88.62 115 LYS A O 1
ATOM 938 N N . LEU A 1 116 ? -5.083 10.666 -8.918 1.00 90.62 116 LEU A N 1
ATOM 939 C CA . LEU A 1 116 ? -4.004 9.872 -8.332 1.00 90.62 116 LEU A CA 1
ATOM 940 C C . LEU A 1 116 ? -2.955 9.465 -9.377 1.00 90.62 116 LEU A C 1
ATOM 942 O O . LEU A 1 116 ? -1.763 9.476 -9.095 1.00 90.62 116 LEU A O 1
ATOM 946 N N . GLY A 1 117 ? -3.384 9.168 -10.610 1.00 90.12 117 GLY A N 1
ATOM 947 C CA . GLY A 1 117 ? -2.467 8.974 -11.736 1.00 90.12 117 GLY A CA 1
ATOM 948 C C . GLY A 1 117 ? -1.449 7.866 -11.460 1.00 90.12 117 GLY A C 1
ATOM 949 O O . GLY A 1 117 ? -1.855 6.738 -11.192 1.00 90.12 117 GLY A O 1
ATOM 950 N N . HIS A 1 118 ? -0.158 8.192 -11.532 1.00 92.88 118 HIS A N 1
ATOM 951 C CA . HIS A 1 118 ? 0.960 7.258 -11.331 1.00 92.88 118 HIS A CA 1
ATOM 952 C C . HIS A 1 118 ? 1.512 7.224 -9.898 1.00 92.88 118 HIS A C 1
ATOM 954 O O . HIS A 1 118 ? 2.360 6.390 -9.604 1.00 92.88 118 HIS A O 1
ATOM 960 N N . ASP A 1 119 ? 1.016 8.081 -8.999 1.00 92.44 119 ASP A N 1
ATOM 961 C CA . ASP A 1 119 ? 1.394 8.079 -7.578 1.00 92.44 119 ASP A CA 1
ATOM 962 C C . ASP A 1 119 ? 0.144 7.914 -6.693 1.00 92.44 119 ASP A C 1
ATOM 964 O O . ASP A 1 119 ? -0.310 8.865 -6.047 1.00 92.44 119 ASP A O 1
ATOM 968 N N . PRO A 1 120 ? -0.478 6.716 -6.680 1.00 93.38 120 PRO A N 1
ATOM 969 C CA . PRO A 1 120 ? -1.687 6.475 -5.902 1.00 93.38 120 PRO A CA 1
ATOM 970 C C . PRO A 1 120 ? -1.475 6.536 -4.394 1.00 93.38 120 PRO A C 1
ATOM 972 O O . PRO A 1 120 ? -2.453 6.706 -3.675 1.00 93.38 120 PRO A O 1
ATOM 975 N N . VAL A 1 121 ? -0.234 6.450 -3.917 1.00 94.38 121 VAL A N 1
ATOM 976 C CA . VAL A 1 121 ? 0.085 6.578 -2.495 1.00 94.38 121 VAL A CA 1
ATOM 977 C C . VAL A 1 121 ? 0.283 8.049 -2.139 1.00 94.38 121 VAL A C 1
ATOM 979 O O . VAL A 1 121 ? -0.490 8.580 -1.340 1.00 94.38 121 VAL A O 1
ATOM 982 N N . GLY A 1 122 ? 1.235 8.736 -2.781 1.00 91.25 122 GLY A N 1
ATOM 983 C CA . GLY A 1 122 ? 1.554 10.137 -2.491 1.00 91.25 122 GLY A CA 1
ATOM 984 C C . GLY A 1 122 ? 0.445 11.125 -2.863 1.00 91.25 122 GLY A C 1
ATOM 985 O O . GLY A 1 122 ? 0.296 12.154 -2.210 1.00 91.25 122 GLY A O 1
ATOM 986 N N . GLY A 1 123 ? -0.379 10.812 -3.869 1.00 89.88 123 GLY A N 1
ATOM 987 C CA . GLY A 1 123 ? -1.514 11.649 -4.278 1.00 89.88 123 GLY A CA 1
ATOM 988 C C . GLY A 1 123 ? -2.802 11.443 -3.467 1.00 89.88 123 GLY A C 1
ATOM 989 O O . GLY A 1 123 ? -3.793 12.140 -3.712 1.00 89.88 123 GLY A O 1
ATOM 990 N N . SER A 1 124 ? -2.830 10.469 -2.554 1.00 93.44 124 SER A N 1
ATOM 991 C CA . SER A 1 124 ? -4.020 10.088 -1.782 1.00 93.44 124 SER A CA 1
ATOM 992 C C . SER A 1 124 ? -4.025 10.665 -0.365 1.00 93.44 124 SER A C 1
ATOM 994 O O . SER A 1 124 ? -3.063 11.286 0.070 1.00 93.44 124 SER A O 1
ATOM 996 N N . LYS A 1 125 ? -5.106 10.410 0.386 1.00 94.25 125 LYS A N 1
ATOM 997 C CA . LYS A 1 125 ? -5.215 10.770 1.811 1.00 94.25 125 LYS A CA 1
ATOM 998 C C . LYS A 1 125 ? -4.450 9.871 2.780 1.00 94.25 125 LYS A C 1
ATOM 1000 O O . LYS A 1 125 ? -4.570 10.051 3.990 1.00 94.2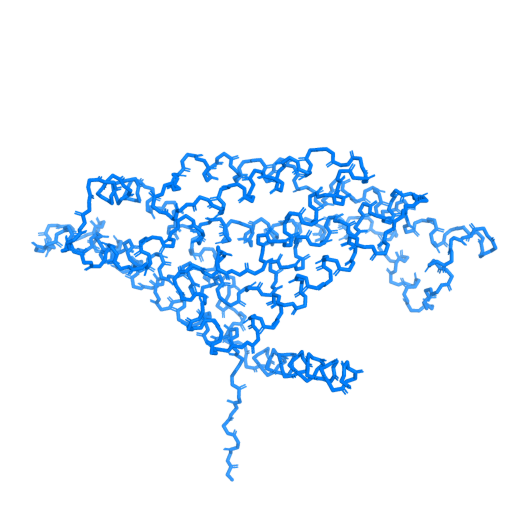5 125 LYS A O 1
ATOM 1005 N N . ILE A 1 126 ? -3.645 8.934 2.278 1.00 94.56 126 ILE A N 1
ATOM 1006 C CA . ILE A 1 126 ? -2.772 8.092 3.107 1.00 94.56 126 ILE A CA 1
ATOM 1007 C C . ILE A 1 126 ? -1.793 8.947 3.921 1.00 94.56 126 ILE A C 1
ATOM 1009 O O . ILE A 1 126 ? -1.619 8.688 5.106 1.00 94.56 126 ILE A O 1
ATOM 1013 N N . VAL A 1 127 ? -1.203 9.987 3.322 1.00 93.31 127 VAL A N 1
ATOM 1014 C CA . VAL A 1 127 ? -0.228 10.879 3.981 1.00 93.31 127 VAL A CA 1
ATOM 1015 C C . VAL A 1 127 ? -0.857 11.596 5.177 1.00 93.31 127 VAL A C 1
ATOM 1017 O O . VAL A 1 127 ? -0.329 11.566 6.292 1.00 93.31 127 VAL A O 1
ATOM 1020 N N . GLU A 1 128 ? -2.022 12.221 4.987 1.00 94.25 128 GLU A N 1
ATOM 1021 C CA . GLU A 1 128 ? -2.717 12.888 6.089 1.00 94.25 128 GLU A CA 1
ATOM 1022 C C . GLU A 1 128 ? -3.227 11.901 7.138 1.00 94.25 128 GLU A C 1
ATOM 1024 O O . GLU A 1 128 ? -3.164 12.209 8.329 1.00 94.25 128 GLU A O 1
ATOM 1029 N N . LEU A 1 129 ? -3.676 10.714 6.721 1.00 94.38 129 LEU A N 1
ATOM 1030 C CA . LEU A 1 129 ? -4.119 9.671 7.637 1.00 94.38 129 LEU A CA 1
ATOM 1031 C C . LEU A 1 129 ? -2.963 9.136 8.497 1.00 94.38 129 LEU A C 1
ATOM 1033 O O . LEU A 1 129 ? -3.133 9.001 9.708 1.00 94.38 129 LEU A O 1
ATOM 1037 N N . LEU A 1 130 ? -1.787 8.893 7.910 1.00 93.62 130 LEU A N 1
ATOM 1038 C CA . LEU A 1 130 ? -0.569 8.503 8.630 1.00 93.62 130 LEU A CA 1
ATOM 1039 C C . LEU A 1 130 ? -0.162 9.573 9.640 1.00 93.62 130 LEU A C 1
ATOM 1041 O O . LEU A 1 130 ? 0.103 9.252 10.796 1.00 93.62 130 LEU A O 1
ATOM 1045 N N . ARG A 1 131 ? -0.164 10.849 9.234 1.00 93.50 131 ARG A N 1
ATOM 1046 C CA . ARG A 1 131 ? 0.163 11.968 10.128 1.00 93.50 131 ARG A CA 1
ATOM 1047 C C . ARG A 1 131 ? -0.817 12.062 11.296 1.00 93.50 131 ARG A C 1
ATOM 1049 O O . ARG A 1 131 ? -0.386 12.147 12.441 1.00 93.50 131 ARG A O 1
ATOM 1056 N N . ALA A 1 132 ? -2.119 12.019 11.018 1.00 91.75 132 ALA A N 1
ATOM 1057 C CA . ALA A 1 132 ? -3.146 12.102 12.052 1.00 91.75 132 ALA A CA 1
ATOM 1058 C C . ALA A 1 132 ? -3.082 10.904 13.017 1.00 91.75 132 ALA A C 1
ATOM 1060 O O . ALA A 1 132 ? -3.236 11.074 14.225 1.00 91.75 132 ALA A O 1
ATOM 1061 N N . SER A 1 133 ? -2.790 9.712 12.493 1.00 90.38 133 SER A N 1
ATOM 1062 C CA . SER A 1 133 ? -2.617 8.500 13.300 1.00 90.38 133 SER A CA 1
ATOM 1063 C C . SER A 1 133 ? -1.338 8.548 14.139 1.00 90.38 133 SER A C 1
ATOM 1065 O O . SER A 1 133 ? -1.369 8.176 15.305 1.00 90.38 133 SER A O 1
ATOM 1067 N N . SER A 1 134 ? -0.235 9.075 13.597 1.00 91.81 134 SER A N 1
ATOM 1068 C CA . SER A 1 134 ? 1.019 9.302 14.332 1.00 91.81 134 SER A CA 1
ATOM 1069 C C . SER A 1 134 ? 0.829 10.270 15.507 1.00 91.81 134 SER A C 1
ATOM 1071 O O . SER A 1 134 ? 1.266 9.989 16.624 1.00 91.81 134 SER A O 1
ATOM 1073 N N . GLU A 1 135 ? 0.121 11.386 15.289 1.00 89.38 135 GLU A N 1
ATOM 1074 C CA . GLU A 1 135 ? -0.234 12.332 16.357 1.00 89.38 135 GLU A CA 1
ATOM 1075 C C . GLU A 1 135 ? -1.014 11.637 17.481 1.00 89.38 135 GLU A C 1
ATOM 1077 O O . GLU A 1 135 ? -0.677 11.797 18.653 1.00 89.38 135 GLU A O 1
ATOM 1082 N N . LEU A 1 136 ? -2.002 10.813 17.126 1.00 86.56 136 LEU A N 1
ATOM 1083 C CA . LEU A 1 136 ? -2.794 10.074 18.104 1.00 86.56 136 LEU A CA 1
ATOM 1084 C C . LEU A 1 136 ? -1.963 9.018 18.850 1.00 86.56 136 LEU A C 1
ATOM 1086 O O . LEU A 1 136 ? -2.036 8.933 20.073 1.00 86.56 136 LEU A O 1
ATOM 1090 N N . LEU A 1 137 ? -1.111 8.265 18.151 1.00 86.19 137 LEU A N 1
ATOM 1091 C CA . LEU A 1 137 ? -0.196 7.300 18.771 1.00 86.19 137 LEU A CA 1
ATOM 1092 C C . LEU A 1 137 ? 0.730 7.968 19.797 1.00 86.19 137 LEU A C 1
ATOM 1094 O O . LEU A 1 137 ? 0.998 7.390 20.846 1.00 86.19 137 LEU A O 1
ATOM 1098 N N . ASN A 1 138 ? 1.169 9.205 19.548 1.00 86.69 138 ASN A N 1
ATOM 1099 C CA . ASN A 1 138 ? 1.946 9.973 20.521 1.00 86.69 138 ASN A CA 1
ATOM 1100 C C . ASN A 1 138 ? 1.169 10.235 21.822 1.00 86.69 138 ASN A C 1
ATOM 1102 O O . ASN A 1 138 ? 1.728 10.101 22.908 1.00 86.69 138 ASN A O 1
ATOM 1106 N N . GLU A 1 139 ? -0.107 10.610 21.718 1.00 82.00 139 GLU A N 1
ATOM 1107 C CA . GLU A 1 139 ? -0.971 10.858 22.881 1.00 82.00 139 GLU A CA 1
ATOM 1108 C C . GLU A 1 139 ? -1.298 9.570 23.648 1.00 82.00 139 GLU A C 1
ATOM 1110 O O . GLU A 1 139 ? -1.431 9.599 24.869 1.00 82.00 139 GLU A O 1
ATOM 1115 N N . LEU A 1 140 ? -1.334 8.435 22.944 1.00 79.38 140 LEU A N 1
ATOM 1116 C CA . LEU A 1 140 ? -1.453 7.089 23.516 1.00 79.38 140 LEU A CA 1
ATOM 1117 C C . LEU A 1 140 ? -0.133 6.561 24.116 1.00 79.38 140 LEU A C 1
ATOM 1119 O O . LEU A 1 140 ? -0.074 5.421 24.572 1.00 79.38 140 LEU A O 1
ATOM 1123 N N . GLY A 1 141 ? 0.947 7.354 24.098 1.00 81.19 141 GLY A N 1
ATOM 1124 C CA . GLY A 1 141 ? 2.264 6.955 24.607 1.00 81.19 141 GLY A CA 1
ATOM 1125 C C . GLY A 1 141 ? 3.041 5.987 23.702 1.00 81.19 141 GLY A C 1
ATOM 1126 O O . GLY A 1 141 ? 4.120 5.528 24.078 1.00 81.19 141 GLY A O 1
ATOM 1127 N N . GLN A 1 142 ? 2.550 5.711 22.491 1.00 84.00 142 GLN A N 1
ATOM 1128 C CA . GLN A 1 142 ? 3.118 4.755 21.534 1.00 84.00 142 GLN A CA 1
ATOM 1129 C C . GLN A 1 142 ? 4.241 5.381 20.694 1.00 84.00 142 GLN A C 1
ATOM 1131 O O . GLN A 1 142 ? 4.130 5.585 19.482 1.00 84.00 142 GLN A O 1
ATOM 1136 N N . THR A 1 143 ? 5.347 5.721 21.358 1.00 86.44 143 THR A N 1
ATOM 1137 C CA . THR A 1 143 ? 6.457 6.486 20.758 1.00 86.44 143 THR A CA 1
ATOM 1138 C C . THR A 1 143 ? 7.171 5.772 19.604 1.00 86.44 143 THR A C 1
ATOM 1140 O O . THR A 1 143 ? 7.585 6.431 18.646 1.00 86.44 143 THR A O 1
ATOM 1143 N N . GLU A 1 144 ? 7.294 4.443 19.648 1.00 87.00 144 GLU A N 1
ATOM 1144 C CA . GLU A 1 144 ? 7.946 3.662 18.589 1.00 87.00 144 GLU A CA 1
ATOM 1145 C C . GLU A 1 144 ? 7.093 3.599 17.318 1.00 87.00 144 GLU A C 1
ATOM 1147 O O . GLU A 1 144 ? 7.583 3.903 16.228 1.00 87.00 144 GLU A O 1
ATOM 1152 N N . LEU A 1 145 ? 5.795 3.314 17.457 1.00 86.31 145 LEU A N 1
ATOM 1153 C CA . LEU A 1 145 ? 4.850 3.288 16.337 1.00 86.31 145 LEU A CA 1
ATOM 1154 C C . LEU A 1 145 ? 4.649 4.667 15.715 1.00 86.31 145 LEU A C 1
ATOM 1156 O O . LEU A 1 145 ? 4.632 4.795 14.491 1.00 86.31 145 LEU A O 1
ATOM 1160 N N . LYS A 1 146 ? 4.593 5.715 16.543 1.00 91.00 146 LYS A N 1
ATOM 1161 C CA . LYS A 1 146 ? 4.636 7.101 16.070 1.00 91.00 146 LYS A CA 1
ATOM 1162 C C . LYS A 1 146 ? 5.850 7.330 15.167 1.00 91.00 146 LYS A C 1
ATOM 1164 O O . LYS A 1 146 ? 5.713 7.837 14.056 1.00 91.00 146 LYS A O 1
ATOM 1169 N N . LYS A 1 147 ? 7.049 6.956 15.630 1.00 93.31 147 LYS A N 1
ATOM 1170 C CA . LYS A 1 147 ? 8.287 7.142 14.861 1.00 93.31 147 LYS A CA 1
ATOM 1171 C C . LYS A 1 147 ? 8.252 6.369 13.544 1.00 93.31 147 LYS A C 1
ATOM 1173 O O . LYS A 1 147 ? 8.684 6.911 12.530 1.00 93.31 147 LYS A O 1
ATOM 1178 N N . LEU A 1 148 ? 7.724 5.145 13.549 1.00 92.06 148 LEU A N 1
ATOM 1179 C CA . LEU A 1 148 ? 7.533 4.366 12.330 1.00 92.06 148 LEU A CA 1
ATOM 1180 C C . LEU A 1 148 ? 6.601 5.085 11.343 1.00 92.06 148 LEU A C 1
ATOM 1182 O O . LEU A 1 148 ? 6.947 5.225 10.173 1.00 92.06 148 LEU A O 1
ATOM 1186 N N . PHE A 1 149 ? 5.450 5.578 11.804 1.00 92.88 149 PHE A N 1
ATOM 1187 C CA . PHE A 1 149 ? 4.488 6.273 10.944 1.00 92.88 149 PHE A CA 1
ATOM 1188 C C . PHE A 1 149 ? 5.068 7.584 10.404 1.00 92.88 149 PHE A C 1
ATOM 1190 O O . PHE A 1 149 ? 4.896 7.884 9.224 1.00 92.88 149 PHE A O 1
ATOM 1197 N N . ASP A 1 150 ? 5.819 8.329 11.220 1.00 95.19 150 ASP A N 1
ATOM 1198 C CA . ASP A 1 150 ? 6.551 9.520 10.777 1.00 95.19 150 ASP A CA 1
ATOM 1199 C C . ASP A 1 150 ? 7.624 9.179 9.730 1.00 95.19 150 ASP A C 1
ATOM 1201 O O . ASP A 1 150 ? 7.798 9.920 8.762 1.00 95.19 150 ASP A O 1
ATOM 1205 N N . ASP A 1 151 ? 8.351 8.071 9.905 1.00 95.88 151 ASP A N 1
ATOM 1206 C CA . ASP A 1 151 ? 9.360 7.591 8.955 1.00 95.88 151 ASP A CA 1
ATOM 1207 C C . ASP A 1 151 ? 8.723 7.213 7.605 1.00 95.88 151 ASP A C 1
ATOM 1209 O O . ASP A 1 151 ? 9.204 7.662 6.561 1.00 95.88 151 ASP A O 1
ATOM 1213 N N . ILE A 1 152 ? 7.619 6.456 7.623 1.00 95.50 152 ILE A N 1
ATOM 1214 C CA . ILE A 1 152 ? 6.848 6.096 6.422 1.00 95.50 152 ILE A CA 1
ATOM 1215 C C . ILE A 1 152 ? 6.326 7.362 5.736 1.00 95.50 152 ILE A C 1
ATOM 1217 O O . ILE A 1 152 ? 6.503 7.537 4.530 1.00 95.50 152 ILE A O 1
ATOM 1221 N N . ASN A 1 153 ? 5.723 8.272 6.503 1.00 95.44 153 ASN A N 1
ATOM 1222 C CA . ASN A 1 153 ? 5.152 9.497 5.961 1.00 95.44 153 ASN A CA 1
ATOM 1223 C C . ASN A 1 153 ? 6.228 10.369 5.297 1.00 95.44 153 ASN A C 1
ATOM 1225 O O . ASN A 1 153 ? 6.060 10.797 4.160 1.00 95.44 153 ASN A O 1
ATOM 1229 N N . ARG A 1 154 ? 7.387 10.548 5.948 1.00 96.25 154 ARG A N 1
ATOM 1230 C CA . ARG A 1 154 ? 8.522 11.286 5.368 1.00 96.25 154 ARG A CA 1
ATOM 1231 C C . ARG A 1 154 ? 9.019 10.683 4.062 1.00 96.25 154 ARG A C 1
ATOM 1233 O O . ARG A 1 154 ? 9.409 11.433 3.174 1.00 96.25 154 ARG A O 1
ATOM 1240 N N . PHE A 1 155 ? 9.039 9.360 3.948 1.00 97.19 155 PHE A N 1
ATOM 1241 C CA . PHE A 1 155 ? 9.439 8.691 2.714 1.00 97.19 155 PHE A CA 1
ATOM 1242 C C . PHE A 1 155 ? 8.438 8.934 1.579 1.00 97.19 155 PHE A C 1
ATOM 1244 O O . PHE A 1 155 ? 8.844 9.279 0.470 1.00 97.19 155 PHE A O 1
ATOM 1251 N N . ILE A 1 156 ? 7.137 8.833 1.865 1.00 95.44 156 ILE A N 1
ATOM 1252 C CA . ILE A 1 156 ? 6.074 9.090 0.883 1.00 95.44 156 ILE A CA 1
ATOM 1253 C C . ILE A 1 156 ? 6.040 10.570 0.477 1.00 95.44 156 ILE A C 1
ATOM 1255 O O . ILE A 1 156 ? 5.802 10.879 -0.683 1.00 95.44 156 ILE A O 1
ATOM 1259 N N . GLU A 1 157 ? 6.313 11.511 1.378 1.00 94.00 157 GLU A N 1
ATOM 1260 C CA . GLU A 1 157 ? 6.282 12.944 1.046 1.00 94.00 157 GLU A CA 1
ATOM 1261 C C . GLU A 1 157 ? 7.464 13.415 0.189 1.00 94.00 157 GLU A C 1
ATOM 1263 O O . GLU A 1 157 ? 7.384 14.478 -0.433 1.00 94.00 157 GLU A O 1
ATOM 1268 N N . LYS A 1 158 ? 8.554 12.640 0.113 1.00 94.25 158 LYS A N 1
ATOM 1269 C CA . LYS A 1 158 ? 9.638 12.940 -0.828 1.00 94.25 158 LYS A CA 1
ATOM 1270 C C . LYS A 1 158 ? 9.116 12.897 -2.263 1.00 94.25 158 LYS A C 1
ATOM 1272 O O . LYS A 1 158 ? 8.315 12.010 -2.578 1.00 94.25 158 LYS A O 1
ATOM 1277 N N . PRO A 1 159 ? 9.600 13.781 -3.155 1.00 90.94 159 PRO A N 1
ATOM 1278 C CA . PRO A 1 159 ? 9.347 13.638 -4.582 1.00 90.94 159 PRO A CA 1
ATOM 1279 C C . PRO A 1 159 ? 9.715 12.218 -5.042 1.00 90.94 159 PRO A C 1
ATOM 1281 O O . PRO A 1 159 ? 10.764 11.725 -4.627 1.00 90.94 159 PRO A O 1
ATOM 1284 N N . PRO A 1 160 ? 8.905 11.554 -5.891 1.00 89.62 160 PRO A N 1
ATOM 1285 C CA . PRO A 1 160 ? 9.161 10.175 -6.313 1.00 89.62 160 PRO A CA 1
ATOM 1286 C C . PRO A 1 160 ? 10.586 9.919 -6.816 1.00 89.62 160 PRO A C 1
ATOM 1288 O O . PRO A 1 160 ? 11.167 8.890 -6.495 1.00 89.62 160 PRO A O 1
ATOM 1291 N N . LYS A 1 161 ? 11.169 10.886 -7.534 1.00 85.81 161 LYS A N 1
ATOM 1292 C CA . LYS A 1 161 ? 12.539 10.828 -8.062 1.00 85.81 161 LYS A CA 1
ATOM 1293 C C . LYS A 1 161 ? 13.653 10.868 -7.005 1.00 85.81 161 LYS A C 1
ATOM 1295 O O . LYS A 1 161 ? 14.777 10.488 -7.300 1.00 85.81 161 LYS A O 1
ATOM 1300 N N . ASP A 1 162 ? 13.347 11.327 -5.790 1.00 89.62 162 ASP A N 1
ATOM 1301 C CA . ASP A 1 162 ? 14.306 11.469 -4.684 1.00 89.62 162 ASP A CA 1
ATOM 1302 C C . ASP A 1 162 ? 14.190 10.324 -3.654 1.00 89.62 162 ASP A C 1
ATOM 1304 O O . ASP A 1 162 ? 14.909 10.298 -2.648 1.00 89.62 162 ASP A O 1
ATOM 1308 N N . ARG A 1 163 ? 13.261 9.381 -3.865 1.00 92.62 163 ARG A N 1
ATOM 1309 C CA . ARG A 1 163 ? 13.101 8.174 -3.040 1.00 92.62 163 ARG A CA 1
ATOM 1310 C C . ARG A 1 163 ? 14.175 7.161 -3.460 1.00 92.62 163 ARG A C 1
ATOM 1312 O O . ARG A 1 163 ? 14.368 6.941 -4.649 1.00 92.62 163 ARG A O 1
ATOM 1319 N N . ASN A 1 164 ? 14.860 6.536 -2.500 1.00 92.75 164 ASN A N 1
ATOM 1320 C CA . ASN A 1 164 ? 15.909 5.542 -2.772 1.00 92.75 164 ASN A CA 1
ATOM 1321 C C . ASN A 1 164 ? 15.600 4.184 -2.130 1.00 92.75 164 ASN A C 1
ATOM 1323 O O . ASN A 1 164 ? 14.864 4.093 -1.139 1.00 92.75 164 ASN A O 1
ATOM 1327 N N . TYR A 1 165 ? 16.196 3.132 -2.686 1.00 93.81 165 TYR A N 1
ATOM 1328 C CA . TYR A 1 165 ? 15.935 1.751 -2.294 1.00 93.81 165 TYR A CA 1
ATOM 1329 C C . TYR A 1 165 ? 16.411 1.433 -0.879 1.00 93.81 165 TYR A C 1
ATOM 1331 O O . TYR A 1 165 ? 15.771 0.673 -0.151 1.00 93.81 165 TYR A O 1
ATOM 1339 N N . LYS A 1 166 ? 17.522 2.036 -0.449 1.00 94.56 166 LYS A N 1
ATOM 1340 C CA . LYS A 1 166 ? 18.054 1.820 0.900 1.00 94.56 166 LYS A CA 1
ATOM 1341 C C . LYS A 1 166 ? 17.059 2.258 1.975 1.00 94.56 166 LYS A C 1
ATOM 1343 O O . LYS A 1 166 ? 16.812 1.510 2.917 1.00 94.56 166 LYS A O 1
ATOM 1348 N N . GLU A 1 167 ? 16.469 3.441 1.828 1.00 95.75 167 GLU A N 1
ATOM 1349 C CA . GLU A 1 167 ? 15.450 3.933 2.758 1.00 95.75 167 GLU A CA 1
ATOM 1350 C C . GLU A 1 167 ? 14.197 3.057 2.763 1.00 95.75 167 GLU A C 1
ATOM 1352 O O . GLU A 1 167 ? 13.671 2.765 3.837 1.00 95.75 167 GLU A O 1
ATOM 1357 N N . LEU A 1 168 ? 13.760 2.593 1.587 1.00 95.94 168 LEU A N 1
ATOM 1358 C CA . LEU A 1 168 ? 12.680 1.614 1.465 1.00 95.94 168 LEU A CA 1
ATOM 1359 C C . LEU A 1 168 ? 12.992 0.356 2.291 1.00 95.94 168 LEU A C 1
ATOM 1361 O O . LEU A 1 168 ? 12.186 -0.056 3.120 1.00 95.94 168 LEU A O 1
ATOM 1365 N N . GLN A 1 169 ? 14.177 -0.228 2.123 1.00 94.75 169 GLN A N 1
ATOM 1366 C CA . GLN A 1 169 ? 14.590 -1.431 2.851 1.00 94.75 169 GLN A CA 1
ATOM 1367 C C . GLN A 1 169 ? 14.687 -1.208 4.364 1.00 94.75 169 GLN A C 1
ATOM 1369 O O . GLN A 1 169 ? 14.291 -2.072 5.151 1.00 94.75 169 GLN A O 1
ATOM 1374 N N . ASP A 1 170 ? 15.182 -0.047 4.791 1.00 95.06 170 ASP A N 1
ATOM 1375 C CA . ASP A 1 170 ? 15.249 0.306 6.208 1.00 95.06 170 ASP A CA 1
ATOM 1376 C C . ASP A 1 170 ? 13.846 0.451 6.821 1.00 95.06 170 ASP A C 1
ATOM 1378 O O . ASP A 1 170 ? 13.625 0.017 7.954 1.00 95.06 170 ASP A O 1
ATOM 1382 N N . LEU A 1 171 ? 12.878 1.001 6.078 1.00 95.25 171 LEU A N 1
ATOM 1383 C CA . LEU A 1 171 ? 11.474 1.049 6.498 1.00 95.25 171 LEU A CA 1
ATOM 1384 C C . LEU A 1 171 ? 10.866 -0.346 6.617 1.00 95.25 171 LEU A C 1
ATOM 1386 O O . LEU A 1 171 ? 10.292 -0.654 7.658 1.00 95.25 171 LEU A O 1
ATOM 1390 N N . ARG A 1 172 ? 11.037 -1.204 5.607 1.00 92.31 172 ARG A N 1
ATOM 1391 C CA . ARG A 1 172 ? 10.510 -2.582 5.617 1.00 92.31 172 ARG A CA 1
ATOM 1392 C C . ARG A 1 172 ? 10.997 -3.374 6.833 1.00 92.31 172 ARG A C 1
ATOM 1394 O O . ARG A 1 172 ? 10.209 -4.017 7.528 1.00 92.31 172 ARG A O 1
ATOM 1401 N N . LYS A 1 173 ? 12.286 -3.242 7.168 1.00 90.31 173 LYS A N 1
ATOM 1402 C CA . LYS A 1 173 ? 12.866 -3.842 8.381 1.00 90.31 173 LYS A CA 1
ATOM 1403 C C . LYS A 1 173 ? 12.233 -3.295 9.658 1.00 90.31 173 LYS A C 1
ATOM 1405 O O . LYS A 1 173 ? 11.901 -4.076 10.542 1.00 90.31 173 LYS A O 1
ATOM 1410 N N . LYS A 1 174 ? 12.051 -1.974 9.764 1.00 89.75 174 LYS A N 1
ATOM 1411 C CA . LYS A 1 174 ? 11.397 -1.361 10.934 1.00 89.75 174 LYS A CA 1
ATOM 1412 C C . LYS A 1 174 ? 9.952 -1.823 11.082 1.00 89.75 174 LYS A C 1
ATOM 1414 O O . LYS A 1 174 ? 9.551 -2.124 12.195 1.00 89.75 174 LYS A O 1
ATOM 1419 N N . ILE A 1 175 ? 9.198 -1.918 9.987 1.00 87.50 175 ILE A N 1
ATOM 1420 C CA . ILE A 1 175 ? 7.819 -2.425 10.005 1.00 87.50 175 ILE A CA 1
ATOM 1421 C C . ILE A 1 175 ? 7.799 -3.847 10.569 1.00 87.50 175 ILE A C 1
ATOM 1423 O O . ILE A 1 175 ? 7.045 -4.108 11.498 1.00 87.50 175 ILE A O 1
ATOM 1427 N N . THR A 1 176 ? 8.679 -4.721 10.074 1.00 80.12 176 THR A N 1
ATOM 1428 C CA . THR A 1 176 ? 8.789 -6.116 10.543 1.00 80.12 176 THR A CA 1
ATOM 1429 C C . THR A 1 176 ? 9.087 -6.212 12.044 1.00 80.12 176 THR A C 1
ATOM 1431 O O . THR A 1 176 ? 8.653 -7.147 12.701 1.00 80.12 176 THR A O 1
ATOM 1434 N N . VAL A 1 177 ? 9.838 -5.258 12.601 1.00 78.38 177 VAL A N 1
ATOM 1435 C CA . VAL A 1 177 ? 10.194 -5.251 14.030 1.00 78.38 177 VAL A CA 1
ATOM 1436 C C . VAL A 1 177 ? 9.114 -4.605 14.899 1.00 78.38 177 VAL A C 1
ATOM 1438 O O . VAL A 1 177 ? 8.878 -5.057 16.011 1.00 78.38 177 VAL A O 1
ATOM 1441 N N . SER A 1 178 ? 8.496 -3.523 14.429 1.00 72.00 178 SER A N 1
ATOM 1442 C CA . SER A 1 178 ? 7.611 -2.682 15.244 1.00 72.00 178 SER A CA 1
ATOM 1443 C C . SER A 1 178 ? 6.132 -3.045 15.133 1.00 72.00 178 SER A C 1
ATOM 1445 O O . SER A 1 178 ? 5.343 -2.599 15.961 1.00 72.00 178 SER A O 1
ATOM 1447 N N . PHE A 1 179 ? 5.732 -3.786 14.102 1.00 66.94 179 PHE A N 1
ATOM 1448 C CA . PHE A 1 179 ? 4.339 -4.147 13.874 1.00 66.94 179 PHE A CA 1
ATOM 1449 C C . PHE A 1 179 ? 4.150 -5.636 14.140 1.00 66.94 179 PHE A C 1
ATOM 1451 O O . PHE A 1 179 ? 4.286 -6.423 13.218 1.00 66.94 179 PHE A O 1
ATOM 1458 N N . THR A 1 180 ? 3.852 -6.027 15.378 1.00 66.69 180 THR A N 1
ATOM 1459 C CA . THR A 1 180 ? 3.576 -7.433 15.713 1.00 66.69 180 THR A CA 1
ATOM 1460 C C . THR A 1 180 ? 2.217 -7.530 16.401 1.00 66.69 180 THR A C 1
ATOM 1462 O O . THR A 1 180 ? 2.122 -7.424 17.625 1.00 66.69 180 THR A O 1
ATOM 1465 N N . LEU A 1 181 ? 1.142 -7.747 15.636 1.00 65.88 181 LEU A N 1
ATOM 1466 C CA . LEU A 1 181 ? -0.194 -8.001 16.187 1.00 65.88 181 LEU A CA 1
ATOM 1467 C C . LEU A 1 181 ? -0.187 -9.233 17.094 1.00 65.88 181 LEU A C 1
ATOM 1469 O O . LEU A 1 181 ? -0.971 -9.301 18.036 1.00 65.88 181 LEU A O 1
ATOM 1473 N N . ARG A 1 182 ? 0.722 -10.189 16.877 1.00 62.78 182 ARG A N 1
ATOM 1474 C CA . ARG A 1 182 ? 0.912 -11.306 17.808 1.00 62.78 182 ARG A CA 1
ATOM 1475 C C . ARG A 1 182 ? 1.335 -10.868 19.216 1.00 62.78 182 ARG A C 1
ATOM 1477 O O . ARG A 1 182 ? 0.868 -11.463 20.181 1.00 62.78 182 ARG A O 1
ATOM 1484 N N . GLU A 1 183 ? 2.173 -9.844 19.375 1.00 63.50 183 GLU A N 1
ATOM 1485 C CA . GLU A 1 183 ? 2.534 -9.330 20.710 1.00 63.50 183 GLU A CA 1
ATOM 1486 C C . GLU A 1 183 ? 1.342 -8.622 21.379 1.00 63.50 183 GLU A C 1
ATOM 1488 O O . GLU A 1 183 ? 1.217 -8.649 22.604 1.00 63.50 183 GLU A O 1
ATOM 1493 N N . LEU A 1 184 ? 0.392 -8.122 20.575 1.00 65.88 184 LEU A N 1
ATOM 1494 C CA . LEU A 1 184 ? -0.900 -7.597 21.034 1.00 65.88 184 LEU A CA 1
ATOM 1495 C C . LEU A 1 184 ? -1.874 -8.692 21.498 1.00 65.88 184 LEU A C 1
ATOM 1497 O O . LEU A 1 184 ? -2.898 -8.367 22.096 1.00 65.88 184 LEU A O 1
ATOM 1501 N N . SER A 1 185 ? -1.574 -9.980 21.277 1.00 69.00 185 SER A N 1
ATOM 1502 C CA . SER A 1 185 ? -2.421 -11.104 21.713 1.00 69.00 185 SER A CA 1
ATOM 1503 C C . SER A 1 185 ? -2.681 -11.066 23.221 1.00 69.00 185 SER A C 1
ATOM 1505 O O . SER A 1 185 ? -3.810 -11.284 23.657 1.00 69.00 185 SER A O 1
ATOM 1507 N N . ASN A 1 186 ? -1.679 -10.693 24.024 1.00 71.56 186 ASN A N 1
ATOM 1508 C CA . ASN A 1 186 ? -1.824 -10.599 25.479 1.00 71.56 186 ASN A CA 1
ATOM 1509 C C . ASN A 1 186 ? -2.757 -9.454 25.900 1.00 71.56 186 ASN A C 1
ATOM 1511 O O . ASN A 1 186 ? -3.585 -9.635 26.789 1.00 71.56 186 ASN A O 1
ATOM 1515 N N . GLU A 1 187 ? -2.651 -8.293 25.250 1.00 71.19 187 GLU A N 1
ATOM 1516 C CA . GLU A 1 187 ? -3.496 -7.127 25.544 1.00 71.19 187 GLU A CA 1
ATOM 1517 C C . GLU A 1 187 ? -4.945 -7.380 25.119 1.00 71.19 187 GLU A C 1
ATOM 1519 O O . GLU A 1 187 ? -5.876 -7.144 25.888 1.00 71.19 187 GLU A O 1
ATOM 1524 N N . VAL A 1 188 ? -5.138 -7.954 23.926 1.00 72.19 188 VAL A N 1
ATOM 1525 C CA . VAL A 1 188 ? -6.456 -8.381 23.446 1.00 72.19 188 VAL A CA 1
ATOM 1526 C C . VAL A 1 188 ? -7.043 -9.437 24.380 1.00 72.19 188 VAL A C 1
ATOM 1528 O O . VAL A 1 188 ? -8.195 -9.312 24.776 1.00 72.19 188 VAL A O 1
ATOM 1531 N N . THR A 1 189 ? -6.265 -10.442 24.789 1.00 74.69 189 THR A N 1
ATOM 1532 C CA . THR A 1 189 ? -6.728 -11.484 25.721 1.00 74.69 189 THR A CA 1
ATOM 1533 C C . THR A 1 189 ? -7.154 -10.884 27.057 1.00 74.69 189 THR A C 1
ATOM 1535 O O . THR A 1 189 ? -8.238 -11.206 27.532 1.00 74.69 189 THR A O 1
ATOM 1538 N N . SER A 1 190 ? -6.375 -9.953 27.616 1.00 76.50 190 SER A N 1
ATOM 1539 C CA . SER A 1 190 ? -6.726 -9.270 28.867 1.00 76.50 190 SER A CA 1
ATOM 1540 C C . SER A 1 190 ? -8.047 -8.499 28.755 1.00 76.50 190 SER A C 1
ATOM 1542 O O . SER A 1 190 ? -8.879 -8.585 29.654 1.00 76.50 190 SER A O 1
ATOM 1544 N N . LEU A 1 191 ? -8.273 -7.787 27.646 1.00 73.25 191 LEU A N 1
ATOM 1545 C CA . LEU A 1 191 ? -9.537 -7.083 27.388 1.00 73.25 191 LEU A CA 1
ATOM 1546 C C . LEU A 1 191 ? -10.715 -8.054 27.226 1.00 73.25 191 LEU A C 1
ATOM 1548 O O . LEU A 1 191 ? -11.820 -7.801 27.709 1.00 73.25 191 LEU A O 1
ATOM 1552 N N . LEU A 1 192 ? -10.492 -9.183 26.551 1.00 76.25 192 LEU A N 1
ATOM 1553 C CA . LEU A 1 192 ? -11.505 -10.224 26.391 1.00 76.25 192 LEU A CA 1
ATOM 1554 C C . LEU A 1 192 ? -11.872 -10.864 27.736 1.00 76.25 192 LEU A C 1
ATOM 1556 O O . LEU A 1 192 ? -13.056 -11.093 27.991 1.00 76.25 192 LEU A O 1
ATOM 1560 N N . GLU A 1 193 ? -10.884 -11.133 28.592 1.00 77.31 193 GLU A N 1
ATOM 1561 C CA . GLU A 1 193 ? -11.089 -11.624 29.957 1.00 77.31 193 GLU A CA 1
ATOM 1562 C C . GLU A 1 193 ? -11.878 -10.611 30.786 1.00 77.31 193 GLU A C 1
ATOM 1564 O O . GLU A 1 193 ? -12.869 -10.988 31.411 1.00 77.31 193 GLU A O 1
ATOM 1569 N N . GLU A 1 194 ? -11.522 -9.327 30.727 1.00 76.00 194 GLU A N 1
ATOM 1570 C CA . GLU A 1 194 ? -12.253 -8.262 31.415 1.00 76.00 194 GLU A CA 1
ATOM 1571 C C . GLU A 1 194 ? -13.722 -8.208 30.964 1.00 76.00 194 GLU A C 1
ATOM 1573 O O . GLU A 1 194 ? -14.623 -8.183 31.803 1.00 76.00 194 GLU A O 1
ATOM 1578 N N . CYS A 1 195 ? -13.998 -8.292 29.660 1.00 74.69 195 CYS A N 1
ATOM 1579 C CA . CYS A 1 195 ? -15.371 -8.260 29.157 1.00 74.69 195 CYS A CA 1
ATOM 1580 C C . CYS A 1 195 ? -16.202 -9.521 29.447 1.00 74.69 195 CYS A C 1
ATOM 1582 O O . CYS A 1 195 ? -17.433 -9.455 29.397 1.00 74.69 195 CYS A O 1
ATOM 1584 N N . LEU A 1 196 ? -15.573 -10.673 29.700 1.00 78.75 196 LEU A N 1
ATOM 1585 C CA . LEU A 1 196 ? -16.273 -11.956 29.858 1.00 78.75 196 LEU A CA 1
ATOM 1586 C C . LEU A 1 196 ? -16.306 -12.487 31.289 1.00 78.75 196 LEU A C 1
ATOM 1588 O O . LEU A 1 196 ? -17.202 -13.269 31.615 1.00 78.75 196 LEU A O 1
ATOM 1592 N N . LEU A 1 197 ? -15.328 -12.111 32.111 1.00 76.50 197 LEU A N 1
ATOM 1593 C CA . LEU A 1 197 ? -15.136 -12.637 33.461 1.00 76.50 197 LEU A CA 1
ATOM 1594 C C . LEU A 1 197 ? -15.452 -11.606 34.549 1.00 76.50 197 LEU A C 1
ATOM 1596 O O . LEU A 1 197 ? -15.700 -12.010 35.685 1.00 76.50 197 LEU A O 1
ATOM 1600 N N . SER A 1 198 ? -15.488 -10.309 34.224 1.00 72.00 198 SER A N 1
ATOM 1601 C CA . SER A 1 198 ? -15.899 -9.276 35.183 1.00 72.00 198 SER A CA 1
ATOM 1602 C C . SER A 1 198 ? -17.396 -9.348 35.473 1.00 72.00 198 SER A C 1
ATOM 1604 O O . SER A 1 198 ? -18.207 -9.689 34.604 1.00 72.00 198 SER A O 1
ATOM 1606 N N . TYR A 1 199 ? -17.786 -8.985 36.696 1.00 66.25 199 TYR A N 1
ATOM 1607 C CA . TYR A 1 199 ? -19.198 -8.798 37.014 1.00 66.25 199 TYR A CA 1
ATOM 1608 C C . TYR A 1 199 ? -19.786 -7.692 36.122 1.00 66.25 199 TYR A C 1
ATOM 1610 O O . TYR A 1 199 ? -19.102 -6.700 35.873 1.00 66.25 199 TYR A O 1
ATOM 1618 N N . PRO A 1 200 ? -21.046 -7.804 35.656 1.00 63.28 200 PRO A N 1
ATOM 1619 C CA . PRO A 1 200 ? -21.639 -6.820 34.746 1.00 63.28 200 PRO A CA 1
ATOM 1620 C C . PRO A 1 200 ? -21.536 -5.380 35.263 1.00 63.28 200 PRO A C 1
ATOM 1622 O O . PRO A 1 200 ? -21.253 -4.472 34.494 1.00 63.28 200 PRO A O 1
ATOM 1625 N N . GLU A 1 201 ? -21.696 -5.201 36.574 1.00 64.81 201 GLU A N 1
ATOM 1626 C CA . GLU A 1 201 ? -21.645 -3.916 37.284 1.00 64.81 201 GLU A CA 1
ATOM 1627 C C . GLU A 1 201 ? -20.226 -3.322 37.381 1.00 64.81 201 GLU A C 1
ATOM 1629 O O . GLU A 1 201 ? -20.081 -2.117 37.569 1.00 64.81 201 GLU A O 1
ATOM 1634 N N . GLU A 1 202 ? -19.191 -4.154 37.228 1.00 65.50 202 GLU A N 1
ATOM 1635 C CA . GLU A 1 202 ? -17.768 -3.781 37.269 1.00 65.50 202 GLU A CA 1
ATOM 1636 C C . GLU A 1 202 ? -17.133 -3.745 35.870 1.00 65.50 202 GLU A C 1
ATOM 1638 O O . GLU A 1 202 ? -16.059 -3.177 35.689 1.00 65.50 202 GLU A O 1
ATOM 1643 N N . SER A 1 203 ? -17.798 -4.336 34.873 1.00 68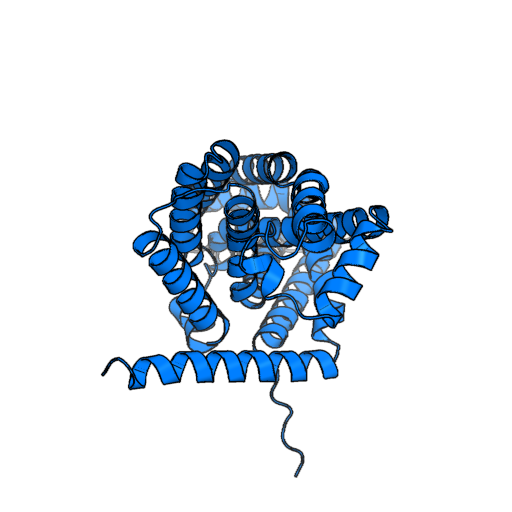.38 203 SER A N 1
ATOM 1644 C CA . SER A 1 203 ? -17.345 -4.338 33.484 1.00 68.38 203 SER A CA 1
ATOM 1645 C C . SER A 1 203 ? -17.534 -2.967 32.834 1.00 68.38 203 SER A C 1
ATOM 1647 O O . SER A 1 203 ? -18.560 -2.307 33.031 1.00 68.38 203 SER A O 1
ATOM 1649 N N . ALA A 1 204 ? -16.561 -2.553 32.023 1.00 66.50 204 ALA A N 1
ATOM 1650 C CA . ALA A 1 204 ? -16.637 -1.307 31.271 1.00 66.50 204 ALA A CA 1
ATOM 1651 C C . ALA A 1 204 ? -17.888 -1.250 30.365 1.00 66.50 204 ALA A C 1
ATOM 1653 O O . ALA A 1 204 ? -18.331 -2.272 29.837 1.00 66.50 204 ALA A O 1
ATOM 1654 N N . GLU A 1 205 ? -18.445 -0.051 30.137 1.00 69.75 205 GLU A N 1
ATOM 1655 C CA . GLU A 1 205 ? -19.684 0.146 29.351 1.00 69.75 205 GLU A CA 1
ATOM 1656 C C . GLU A 1 205 ? -19.645 -0.543 27.975 1.00 69.75 205 GLU A C 1
ATOM 1658 O O . GLU A 1 205 ? -20.645 -1.106 27.525 1.00 69.75 205 GLU A O 1
ATOM 1663 N N . TYR A 1 206 ? -18.481 -0.562 27.315 1.00 65.06 206 TYR A N 1
ATOM 1664 C CA . TYR A 1 206 ? -18.318 -1.215 26.015 1.00 65.06 206 TYR A CA 1
ATOM 1665 C C . TYR A 1 206 ? -18.446 -2.748 26.085 1.00 65.06 206 TYR A C 1
ATOM 1667 O O . TYR A 1 206 ? -18.920 -3.360 25.128 1.00 65.06 206 TYR A O 1
ATOM 1675 N N . CYS A 1 207 ? -18.103 -3.377 27.213 1.00 71.12 207 CYS A N 1
ATOM 1676 C CA . CYS A 1 207 ? -18.304 -4.810 27.433 1.00 71.12 207 CYS A CA 1
ATOM 1677 C C . CYS A 1 207 ? -19.786 -5.144 27.659 1.00 71.12 207 CYS A C 1
ATOM 1679 O O . CYS A 1 207 ? -20.276 -6.178 27.200 1.00 71.12 207 CYS A O 1
ATOM 1681 N N . GLN A 1 208 ? -20.525 -4.253 28.328 1.00 72.94 208 GLN A N 1
ATOM 1682 C CA . GLN A 1 208 ? -21.959 -4.429 28.584 1.00 72.94 208 GLN A CA 1
ATOM 1683 C C . GLN A 1 208 ? -22.788 -4.382 27.290 1.00 72.94 208 GLN A C 1
ATOM 1685 O O . GLN A 1 208 ? -23.831 -5.030 27.200 1.00 72.94 208 GLN A O 1
ATOM 1690 N N . ALA A 1 209 ? -22.303 -3.660 26.275 1.00 75.94 209 ALA A N 1
ATOM 1691 C CA . ALA A 1 209 ? -22.935 -3.553 24.962 1.00 75.94 209 ALA A CA 1
ATOM 1692 C C . ALA A 1 209 ? -22.809 -4.824 24.094 1.00 75.94 209 ALA A C 1
ATOM 1694 O O . ALA A 1 209 ? -23.459 -4.917 23.050 1.00 75.94 209 ALA A O 1
ATOM 1695 N N . LEU A 1 210 ? -21.997 -5.808 24.501 1.00 76.06 210 LEU A N 1
ATOM 1696 C CA . LEU A 1 210 ? -21.796 -7.043 23.742 1.00 76.06 210 LEU A CA 1
ATOM 1697 C C . LEU A 1 210 ? -23.048 -7.925 23.758 1.00 76.06 210 LEU A C 1
ATOM 1699 O O . LEU A 1 210 ? -23.604 -8.240 24.816 1.00 76.06 210 LEU A O 1
ATOM 1703 N N . SER A 1 211 ? -23.458 -8.408 22.583 1.00 81.56 211 SER A N 1
ATOM 1704 C CA . SER A 1 211 ? -24.561 -9.365 22.494 1.00 81.56 211 SER A CA 1
ATOM 1705 C C . SER A 1 211 ? -24.157 -10.738 23.046 1.00 81.56 211 SER A C 1
ATOM 1707 O O . SER A 1 211 ? -22.984 -11.110 23.063 1.00 81.56 211 SER A O 1
ATOM 1709 N N . GLU A 1 212 ? -25.133 -11.566 23.427 1.00 81.00 212 GLU A N 1
ATOM 1710 C CA . GLU A 1 212 ? -24.865 -12.951 23.855 1.00 81.00 212 GLU A CA 1
ATOM 1711 C C . GLU A 1 212 ? -24.183 -13.799 22.768 1.00 81.00 212 GLU A C 1
ATOM 1713 O O . GLU A 1 212 ? -23.483 -14.770 23.066 1.00 81.00 212 GLU A O 1
ATOM 1718 N N . LYS A 1 213 ? -24.366 -13.443 21.490 1.00 81.62 213 LYS A N 1
ATOM 1719 C CA . LYS A 1 213 ? -23.652 -14.079 20.381 1.00 81.62 213 LYS A CA 1
ATOM 1720 C C . LYS A 1 213 ? -22.180 -13.673 20.384 1.00 81.62 213 LYS A C 1
ATOM 1722 O O . LYS A 1 213 ? -21.329 -14.552 20.265 1.00 81.62 213 LYS A O 1
ATOM 1727 N N . ASP A 1 214 ? -21.894 -12.387 20.562 1.00 79.06 214 ASP A N 1
ATOM 1728 C CA . ASP A 1 214 ? -20.523 -11.871 20.604 1.00 79.06 214 ASP A CA 1
ATOM 1729 C C . ASP A 1 214 ? -19.779 -12.471 21.794 1.00 79.06 214 ASP A C 1
ATOM 1731 O O . ASP A 1 214 ? -18.715 -13.056 21.614 1.00 79.06 214 ASP A O 1
ATOM 1735 N N . LYS A 1 215 ? -20.400 -12.492 22.980 1.00 80.00 215 LYS A N 1
ATOM 1736 C CA . LYS A 1 215 ? -19.817 -13.122 24.174 1.00 80.00 215 LYS A CA 1
ATOM 1737 C C . LYS A 1 215 ? -19.458 -14.594 23.961 1.00 80.00 215 LYS A C 1
ATOM 1739 O O . LYS A 1 215 ? -18.399 -15.037 24.397 1.00 80.00 215 LYS A O 1
ATOM 1744 N N . LYS A 1 216 ? -20.299 -15.364 23.257 1.00 83.75 216 LYS A N 1
ATOM 1745 C CA . LYS A 1 216 ? -19.990 -16.765 22.906 1.00 83.75 216 LYS A CA 1
ATOM 1746 C C . LYS A 1 216 ? -18.785 -16.884 21.973 1.00 83.75 216 LYS A C 1
ATOM 1748 O O . LYS A 1 216 ? -17.974 -17.785 22.167 1.00 83.75 216 LYS A O 1
ATOM 1753 N N . VAL A 1 217 ? -18.676 -16.010 20.972 1.00 80.31 217 VAL A N 1
ATOM 1754 C CA . VAL A 1 217 ? -17.531 -15.988 20.047 1.00 80.31 217 VAL A CA 1
ATOM 1755 C C . VAL A 1 217 ? -16.251 -15.619 20.793 1.00 80.31 217 VAL A C 1
ATOM 1757 O O . VAL A 1 217 ? -15.256 -16.330 20.681 1.00 80.31 217 VAL A O 1
ATOM 1760 N N . LEU A 1 218 ? -16.297 -14.568 21.610 1.00 80.38 218 LEU A N 1
ATOM 1761 C CA . LEU A 1 218 ? -15.162 -14.129 22.416 1.00 80.38 218 LEU A CA 1
ATOM 1762 C C . LEU A 1 218 ? -14.716 -15.213 23.409 1.00 80.38 218 LEU A C 1
ATOM 1764 O O . LEU A 1 218 ? -13.523 -15.457 23.558 1.00 80.38 218 LEU A O 1
ATOM 1768 N N . LYS A 1 219 ? -15.660 -15.944 24.017 1.00 82.62 219 LYS A N 1
ATOM 1769 C CA . LYS A 1 219 ? -15.345 -17.058 24.921 1.00 82.62 219 LYS A CA 1
ATOM 1770 C C . LYS A 1 219 ? -14.617 -18.201 24.212 1.00 82.62 219 LYS A C 1
ATOM 1772 O O . LYS A 1 219 ? -13.694 -18.770 24.777 1.00 82.62 219 LYS A O 1
ATOM 1777 N N . ILE A 1 220 ? -14.980 -18.511 22.964 1.00 81.88 220 ILE A N 1
ATOM 1778 C CA . ILE A 1 220 ? -14.253 -19.508 22.158 1.00 81.88 220 ILE A CA 1
ATOM 1779 C C . ILE A 1 220 ? -12.802 -19.073 21.920 1.00 81.88 220 ILE A C 1
ATOM 1781 O O . ILE A 1 220 ? -11.917 -19.926 21.936 1.00 81.88 220 ILE A O 1
ATOM 1785 N N . LEU A 1 221 ? -12.568 -17.777 21.688 1.00 78.75 221 LEU A N 1
ATOM 1786 C CA . LEU A 1 221 ? -11.226 -17.223 21.497 1.00 78.75 221 LEU A CA 1
ATOM 1787 C C . LEU A 1 221 ? -10.404 -17.284 22.794 1.00 78.75 221 LEU A C 1
ATOM 1789 O O . LEU A 1 221 ? -9.253 -17.707 22.741 1.00 78.75 221 LEU A O 1
ATOM 1793 N N . LEU A 1 222 ? -11.010 -16.970 23.948 1.00 81.00 222 LEU A N 1
ATOM 1794 C CA . LEU A 1 222 ? -10.369 -17.118 25.264 1.00 81.00 222 LEU A CA 1
ATOM 1795 C C . LEU A 1 222 ? -10.041 -18.575 25.612 1.00 81.00 222 LEU A C 1
ATOM 1797 O O . LEU A 1 222 ? -8.935 -18.873 26.048 1.00 81.00 222 LEU A O 1
ATOM 1801 N N . ASP A 1 223 ? -10.977 -19.502 25.391 1.00 85.00 223 ASP A N 1
ATOM 1802 C CA . ASP A 1 223 ? -10.787 -20.927 25.701 1.00 85.00 223 ASP A CA 1
ATOM 1803 C C . ASP A 1 223 ? -9.745 -21.591 24.772 1.00 85.00 223 ASP A C 1
ATOM 1805 O O . ASP A 1 223 ? -9.279 -22.708 25.024 1.00 85.00 223 ASP A O 1
ATOM 1809 N N . LYS A 1 224 ? -9.397 -20.933 23.658 1.00 84.44 224 LYS A N 1
ATOM 1810 C CA . LYS A 1 224 ? -8.474 -21.427 22.629 1.00 84.44 224 LYS A CA 1
ATOM 1811 C C . LYS A 1 224 ? -7.512 -20.316 22.189 1.00 84.44 224 LYS A C 1
ATOM 1813 O O . LYS A 1 224 ? -7.557 -19.911 21.024 1.00 84.44 224 LYS A O 1
ATOM 1818 N N . PRO A 1 225 ? -6.580 -19.887 23.057 1.00 76.19 225 PRO A N 1
ATOM 1819 C CA . PRO A 1 225 ? -5.681 -18.767 22.765 1.00 76.19 225 PRO A CA 1
ATOM 1820 C C . PRO A 1 225 ? -4.811 -19.013 21.522 1.00 76.19 225 PRO A C 1
ATOM 1822 O O . PRO A 1 225 ? -4.495 -18.085 20.787 1.00 76.19 225 PRO A O 1
ATOM 1825 N N . TYR A 1 226 ? -4.515 -20.278 21.196 1.00 78.81 226 TYR A N 1
ATOM 1826 C CA . TYR A 1 226 ? -3.802 -20.634 19.964 1.00 78.81 226 TYR A CA 1
ATOM 1827 C C . TYR A 1 226 ? -4.543 -20.225 18.678 1.00 78.81 226 TYR A C 1
ATOM 1829 O O . TYR A 1 226 ? -3.895 -19.991 17.661 1.00 78.81 226 TYR A O 1
ATOM 1837 N N . LEU A 1 227 ? -5.882 -20.159 18.689 1.00 79.06 227 LEU A N 1
ATOM 1838 C CA . LEU A 1 227 ? -6.656 -19.690 17.536 1.00 79.06 227 LEU A CA 1
ATOM 1839 C C . LEU A 1 227 ? -6.509 -18.181 17.366 1.00 79.06 227 LEU A C 1
ATOM 1841 O O . LEU A 1 227 ? -6.364 -17.718 16.239 1.00 79.06 227 LEU A O 1
ATOM 1845 N N . LEU A 1 228 ? -6.516 -17.430 18.470 1.00 76.00 228 LEU A N 1
ATOM 1846 C CA . LEU A 1 228 ? -6.268 -15.992 18.447 1.00 76.00 228 LEU A CA 1
ATOM 1847 C C . LEU A 1 228 ? -4.853 -15.702 17.928 1.00 76.00 228 LEU A C 1
ATOM 1849 O O . LEU A 1 228 ? -4.702 -14.921 16.993 1.00 76.00 228 LEU A O 1
ATOM 1853 N N . ASP A 1 229 ? -3.847 -16.419 18.435 1.00 75.00 229 ASP A N 1
ATOM 1854 C CA . ASP A 1 229 ? -2.465 -16.319 17.955 1.00 75.00 229 ASP A CA 1
ATOM 1855 C C . ASP A 1 229 ? -2.344 -16.610 16.453 1.00 75.00 229 ASP A C 1
ATOM 1857 O O . ASP A 1 229 ? -1.635 -15.900 15.738 1.00 75.00 229 ASP A O 1
ATOM 1861 N N . GLN A 1 230 ? -3.034 -17.640 15.951 1.00 78.12 230 GLN A N 1
ATOM 1862 C CA . GLN A 1 230 ? -3.050 -17.965 14.521 1.00 78.12 230 GLN A CA 1
ATOM 1863 C C . GLN A 1 230 ? -3.719 -16.867 13.688 1.00 78.12 230 GLN A C 1
ATOM 1865 O O . GLN A 1 230 ? -3.173 -16.481 12.657 1.00 78.12 230 GLN A O 1
ATOM 1870 N N . ILE A 1 231 ? -4.869 -16.349 14.133 1.00 77.44 231 ILE A N 1
ATOM 1871 C CA . ILE A 1 231 ? -5.586 -15.264 13.449 1.00 77.44 231 ILE A CA 1
ATOM 1872 C C . ILE A 1 231 ? -4.699 -14.019 13.367 1.00 77.44 231 ILE A C 1
ATOM 1874 O O . ILE A 1 231 ? -4.520 -13.477 12.278 1.00 77.44 231 ILE A O 1
ATOM 1878 N N . LEU A 1 232 ? -4.098 -13.607 14.485 1.00 76.75 232 LEU A N 1
ATOM 1879 C CA . LEU A 1 232 ? -3.226 -12.433 14.536 1.00 76.75 232 LEU A CA 1
ATOM 1880 C C . LEU A 1 232 ? -1.965 -12.629 13.690 1.00 76.75 232 LEU A C 1
ATOM 1882 O O . LEU A 1 232 ? -1.592 -11.718 12.964 1.00 76.75 232 LEU A O 1
ATOM 1886 N N . SER A 1 233 ? -1.373 -13.828 13.687 1.00 75.62 233 SER A N 1
ATOM 1887 C CA . SER A 1 233 ? -0.207 -14.131 12.841 1.00 75.62 233 SER A CA 1
ATOM 1888 C C . SER A 1 233 ? -0.533 -14.056 11.344 1.00 75.62 233 SER A C 1
ATOM 1890 O O . SER A 1 233 ? 0.281 -13.587 10.552 1.00 75.62 233 SER A O 1
ATOM 1892 N N . ILE A 1 234 ? -1.722 -14.508 10.933 1.00 75.75 234 ILE A N 1
ATOM 1893 C CA . ILE A 1 234 ? -2.176 -14.387 9.539 1.00 75.75 234 ILE A CA 1
ATOM 1894 C C . ILE A 1 234 ? -2.447 -12.917 9.194 1.00 75.75 234 ILE A C 1
ATOM 1896 O O . ILE A 1 234 ? -2.086 -12.464 8.109 1.00 75.75 234 ILE A O 1
ATOM 1900 N N . MET A 1 235 ? -3.054 -12.163 10.114 1.00 76.69 235 MET A N 1
ATOM 1901 C CA . MET A 1 235 ? -3.272 -10.728 9.935 1.00 76.69 235 MET A CA 1
ATOM 1902 C C . MET A 1 235 ? -1.954 -9.957 9.835 1.00 76.69 235 MET A C 1
ATOM 1904 O O . MET A 1 235 ? -1.860 -9.076 8.987 1.00 76.69 235 MET A O 1
ATOM 1908 N N . ASP A 1 236 ? -0.944 -10.308 10.634 1.00 78.50 236 ASP A N 1
ATOM 1909 C CA . ASP A 1 236 ? 0.402 -9.730 10.567 1.00 78.50 236 ASP A CA 1
ATOM 1910 C C . ASP A 1 236 ? 0.997 -9.893 9.171 1.00 78.50 236 ASP A C 1
ATOM 1912 O O . ASP A 1 236 ? 1.374 -8.906 8.542 1.00 78.50 236 ASP A O 1
ATOM 1916 N N . LEU A 1 237 ? 0.994 -11.123 8.646 1.00 74.38 237 LEU A N 1
ATOM 1917 C CA . LEU A 1 237 ? 1.473 -11.413 7.292 1.00 74.38 237 LEU A CA 1
ATOM 1918 C C . LEU A 1 237 ? 0.743 -10.571 6.240 1.00 74.38 237 LEU A C 1
ATOM 1920 O O . LEU A 1 237 ? 1.390 -9.913 5.426 1.00 74.38 237 LEU A O 1
ATOM 1924 N N . GLY A 1 238 ? -0.589 -10.519 6.306 1.00 79.88 238 GLY A N 1
ATOM 1925 C CA . GLY A 1 238 ? -1.380 -9.700 5.388 1.00 79.88 238 GLY A CA 1
ATOM 1926 C C . GLY A 1 238 ? -1.074 -8.203 5.506 1.00 79.88 238 GLY A C 1
ATOM 1927 O O . GLY A 1 238 ? -0.969 -7.509 4.497 1.00 79.88 238 GLY A O 1
ATOM 1928 N N . VAL A 1 239 ? -0.887 -7.682 6.722 1.00 82.81 239 VAL A N 1
ATOM 1929 C CA . VAL A 1 239 ? -0.521 -6.275 6.937 1.00 82.81 239 VAL A CA 1
ATOM 1930 C C . VAL A 1 239 ? 0.864 -5.972 6.373 1.00 82.81 239 VAL A C 1
ATOM 1932 O O . VAL A 1 239 ? 1.026 -4.942 5.714 1.00 82.81 239 VAL 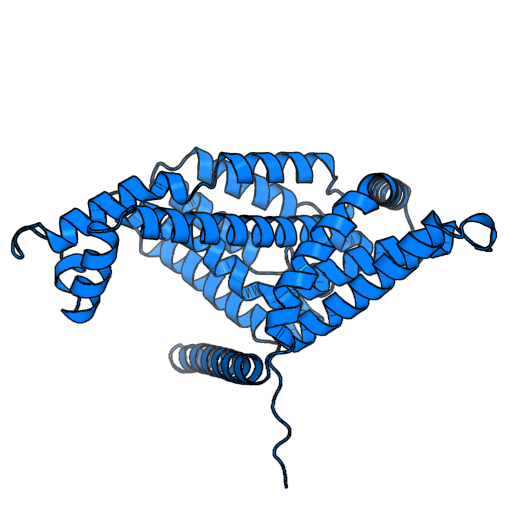A O 1
ATOM 1935 N N . TYR A 1 240 ? 1.842 -6.855 6.580 1.00 85.25 240 TYR A N 1
ATOM 1936 C CA . TYR A 1 240 ? 3.182 -6.687 6.025 1.00 85.25 240 TYR A CA 1
ATOM 1937 C C . TYR A 1 240 ? 3.162 -6.620 4.502 1.00 85.25 240 TYR A C 1
ATOM 1939 O O . TYR A 1 240 ? 3.720 -5.683 3.939 1.00 85.25 240 TYR A O 1
ATOM 1947 N N . GLU A 1 241 ? 2.473 -7.547 3.836 1.00 85.44 241 GLU A N 1
ATOM 1948 C CA . GLU A 1 241 ? 2.365 -7.562 2.371 1.00 85.44 241 GLU A CA 1
ATOM 1949 C C . GLU A 1 241 ? 1.715 -6.281 1.828 1.00 85.44 241 GLU A C 1
ATOM 1951 O O . GLU A 1 241 ? 2.142 -5.718 0.813 1.00 85.44 241 GLU A O 1
ATOM 1956 N N . LEU A 1 242 ? 0.701 -5.772 2.529 1.00 89.75 242 LEU A N 1
ATOM 1957 C CA . LEU A 1 242 ? 0.019 -4.538 2.159 1.00 89.75 242 LEU A CA 1
ATOM 1958 C C . LEU A 1 242 ? 0.921 -3.312 2.363 1.00 89.75 242 LEU A C 1
ATOM 1960 O O . LEU A 1 242 ? 1.019 -2.475 1.462 1.00 89.75 242 LEU A O 1
ATOM 1964 N N . LEU A 1 243 ? 1.619 -3.206 3.495 1.00 89.88 243 LEU A N 1
ATOM 1965 C CA . LEU A 1 243 ? 2.569 -2.117 3.738 1.00 89.88 243 LEU A CA 1
ATOM 1966 C C . LEU A 1 243 ? 3.754 -2.160 2.766 1.00 89.88 243 LEU A C 1
ATOM 1968 O O . LEU A 1 243 ? 4.142 -1.114 2.245 1.00 89.88 243 LEU A O 1
ATOM 1972 N N . ASP A 1 244 ? 4.274 -3.346 2.454 1.00 91.56 244 ASP A N 1
ATOM 1973 C CA . ASP A 1 244 ? 5.303 -3.530 1.430 1.00 91.56 244 ASP A CA 1
ATOM 1974 C C . ASP A 1 244 ? 4.800 -3.044 0.069 1.00 91.56 244 ASP A C 1
ATOM 1976 O O . ASP A 1 244 ? 5.467 -2.239 -0.583 1.00 91.56 244 ASP A O 1
ATOM 1980 N N . THR A 1 245 ? 3.591 -3.445 -0.335 1.00 94.00 245 THR A N 1
ATOM 1981 C CA . THR A 1 245 ? 2.984 -2.992 -1.596 1.00 94.00 245 THR A CA 1
ATOM 1982 C C . THR A 1 245 ? 2.838 -1.469 -1.633 1.00 94.00 245 THR A C 1
ATOM 1984 O O . THR A 1 245 ? 3.135 -0.845 -2.655 1.00 94.00 245 THR A O 1
ATOM 1987 N N . LEU A 1 246 ? 2.419 -0.848 -0.525 1.00 95.00 246 LEU A N 1
ATOM 1988 C CA . LEU A 1 246 ? 2.315 0.608 -0.393 1.00 95.00 246 LEU A CA 1
ATOM 1989 C C . LEU A 1 246 ? 3.682 1.282 -0.573 1.00 95.00 246 LEU A C 1
ATOM 1991 O O . LEU A 1 246 ? 3.809 2.218 -1.366 1.00 95.00 246 LEU A O 1
ATOM 1995 N N . LEU A 1 247 ? 4.711 0.798 0.126 1.00 95.75 247 LEU A N 1
ATOM 1996 C CA . LEU A 1 247 ? 6.052 1.379 0.080 1.00 95.75 247 LEU A CA 1
ATOM 1997 C C . LEU A 1 247 ? 6.726 1.194 -1.284 1.00 95.75 247 LEU A C 1
ATOM 1999 O O . LEU A 1 247 ? 7.295 2.152 -1.813 1.00 95.75 247 LEU A O 1
ATOM 2003 N N . TYR A 1 248 ? 6.621 0.006 -1.885 1.00 96.81 248 TYR A N 1
ATOM 2004 C CA . TYR A 1 248 ? 7.114 -0.244 -3.241 1.00 96.81 248 TYR A CA 1
ATOM 2005 C C . TYR A 1 248 ? 6.400 0.630 -4.264 1.00 96.81 248 TYR A C 1
ATOM 2007 O O . TYR A 1 248 ? 7.050 1.194 -5.139 1.00 96.81 248 TYR A O 1
ATOM 2015 N N . THR A 1 249 ? 5.085 0.812 -4.134 1.00 96.94 249 THR A N 1
ATOM 2016 C CA . THR A 1 249 ? 4.339 1.694 -5.039 1.00 96.94 249 THR A CA 1
ATOM 2017 C C . THR A 1 249 ? 4.801 3.138 -4.923 1.00 96.94 249 THR A C 1
ATOM 2019 O O . THR A 1 249 ? 5.014 3.791 -5.943 1.00 96.94 249 THR A O 1
ATOM 2022 N N . ALA A 1 250 ? 5.002 3.636 -3.699 1.00 96.12 250 ALA A N 1
ATOM 2023 C CA . ALA A 1 250 ? 5.567 4.962 -3.503 1.00 96.12 250 ALA A CA 1
ATOM 2024 C C . ALA A 1 250 ? 6.959 5.048 -4.155 1.00 96.12 250 ALA A C 1
ATOM 2026 O O . ALA A 1 250 ? 7.213 5.930 -4.971 1.00 96.12 250 ALA A O 1
ATOM 2027 N N . TYR A 1 251 ? 7.857 4.107 -3.882 1.00 97.06 251 TYR A N 1
ATOM 2028 C CA . TYR A 1 251 ? 9.189 4.106 -4.488 1.00 97.06 251 TYR A CA 1
ATOM 2029 C C . TYR A 1 251 ? 9.160 4.074 -6.031 1.00 97.06 251 TYR A C 1
ATOM 2031 O O . TYR A 1 251 ? 9.927 4.780 -6.685 1.00 97.06 251 TYR A O 1
ATOM 2039 N N . LEU A 1 252 ? 8.247 3.301 -6.623 1.00 96.75 252 LEU A N 1
ATOM 2040 C CA . LEU A 1 252 ? 8.168 3.047 -8.066 1.00 96.75 252 LEU A CA 1
ATOM 2041 C C . LEU A 1 252 ? 7.331 4.064 -8.854 1.00 96.75 252 LEU A C 1
ATOM 2043 O O . LEU A 1 252 ? 7.284 3.992 -10.085 1.00 96.75 252 LEU A O 1
ATOM 2047 N N . ALA A 1 253 ? 6.697 5.030 -8.185 1.00 94.50 253 ALA A N 1
ATOM 2048 C CA . ALA A 1 253 ? 5.826 6.015 -8.827 1.00 94.50 253 ALA A CA 1
ATOM 2049 C C . ALA A 1 253 ? 6.532 6.806 -9.946 1.00 94.50 253 ALA A C 1
ATOM 2051 O O . ALA A 1 253 ? 5.919 7.126 -10.967 1.00 94.50 253 ALA A O 1
ATOM 2052 N N . HIS A 1 254 ? 7.837 7.077 -9.795 1.00 93.31 254 HIS A N 1
ATOM 2053 C CA . HIS A 1 254 ? 8.619 7.762 -10.826 1.00 93.31 254 HIS A CA 1
ATOM 2054 C C . HIS A 1 254 ? 8.786 6.895 -12.077 1.00 93.31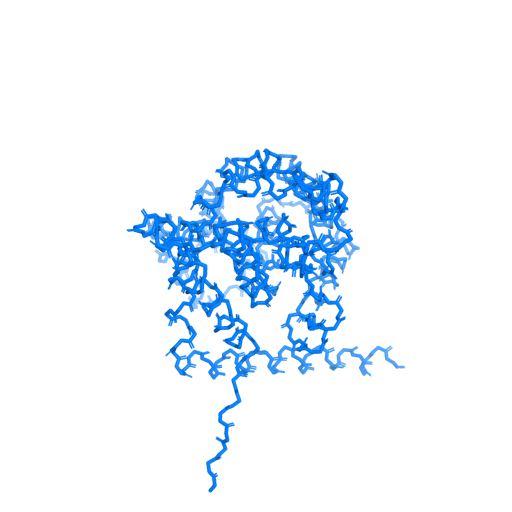 254 HIS A C 1
ATOM 2056 O O . HIS A 1 254 ? 8.408 7.324 -13.166 1.00 93.31 254 HIS A O 1
ATOM 2062 N N . ALA A 1 255 ? 9.221 5.636 -11.935 1.00 92.75 255 ALA A N 1
ATOM 2063 C CA . ALA A 1 255 ? 9.281 4.687 -13.053 1.00 92.75 255 ALA A CA 1
ATOM 2064 C C . ALA A 1 255 ? 7.923 4.510 -13.751 1.00 92.75 255 ALA A C 1
ATOM 2066 O O . ALA A 1 255 ? 7.855 4.504 -14.985 1.00 92.75 255 ALA A O 1
ATOM 2067 N N . ALA A 1 256 ? 6.842 4.427 -12.970 1.00 91.25 256 ALA A N 1
ATOM 2068 C CA . ALA A 1 256 ? 5.482 4.263 -13.476 1.00 91.25 256 ALA A CA 1
ATOM 2069 C C . ALA A 1 256 ? 4.994 5.464 -14.305 1.00 91.25 256 ALA A C 1
ATOM 2071 O O . ALA A 1 256 ? 4.185 5.281 -15.218 1.00 91.25 256 ALA A O 1
ATOM 2072 N N . SER A 1 257 ? 5.516 6.669 -14.036 1.00 87.56 257 SER A N 1
ATOM 2073 C CA . SER A 1 257 ? 5.202 7.897 -14.784 1.00 87.56 257 SER A CA 1
ATOM 2074 C C . SER A 1 257 ? 5.721 7.906 -16.227 1.00 87.56 257 SER A C 1
ATOM 2076 O O . SER A 1 257 ? 5.338 8.770 -17.015 1.00 87.56 257 SER A O 1
ATOM 2078 N N . GLY A 1 258 ? 6.547 6.921 -16.593 1.00 79.50 258 GLY A N 1
ATOM 2079 C CA . GLY A 1 258 ? 6.990 6.698 -17.964 1.00 79.50 258 GLY A CA 1
ATOM 2080 C C . GLY A 1 258 ? 8.482 6.904 -18.188 1.00 79.50 258 GLY A C 1
ATOM 2081 O O . GLY A 1 258 ? 8.947 6.574 -19.276 1.00 79.50 258 GLY A O 1
ATOM 2082 N N . ILE A 1 259 ? 9.261 7.343 -17.189 1.00 86.56 259 ILE A N 1
ATOM 2083 C CA . ILE A 1 259 ? 10.717 7.466 -17.369 1.00 86.56 259 ILE A CA 1
ATOM 2084 C C . ILE A 1 259 ? 11.364 6.114 -17.679 1.00 86.56 259 ILE A C 1
ATOM 2086 O O . ILE A 1 259 ? 12.320 6.065 -18.431 1.00 86.56 259 ILE A O 1
ATOM 2090 N N . ALA A 1 260 ? 10.802 4.996 -17.209 1.00 69.94 260 ALA A N 1
ATOM 2091 C CA . ALA A 1 260 ? 11.288 3.664 -17.566 1.00 69.94 260 ALA A CA 1
ATOM 2092 C C . ALA A 1 260 ? 10.882 3.233 -18.990 1.00 69.94 260 ALA A C 1
ATOM 2094 O O . ALA A 1 260 ? 11.474 2.313 -19.529 1.00 69.94 260 ALA A O 1
ATOM 2095 N N . ALA A 1 261 ? 9.895 3.881 -19.616 1.00 69.88 261 ALA A N 1
ATOM 2096 C CA . ALA A 1 261 ? 9.436 3.564 -20.972 1.00 69.88 261 ALA A CA 1
ATOM 2097 C C . ALA A 1 261 ? 10.018 4.501 -22.046 1.00 69.88 261 ALA A C 1
ATOM 2099 O O . ALA A 1 261 ? 10.083 4.122 -23.216 1.00 69.88 261 ALA A O 1
ATOM 2100 N N . TYR A 1 262 ? 10.435 5.711 -21.660 1.00 74.19 262 TYR A N 1
ATOM 2101 C CA . TYR A 1 262 ? 10.919 6.747 -22.570 1.00 74.19 262 TYR A CA 1
ATOM 2102 C C . TYR A 1 262 ? 12.273 7.287 -22.109 1.00 74.19 262 TYR A C 1
ATOM 2104 O O . TYR A 1 262 ? 12.423 7.710 -20.965 1.00 74.19 262 TYR A O 1
ATOM 2112 N N . SER A 1 263 ? 13.260 7.273 -23.007 1.00 73.69 263 SER A N 1
ATOM 2113 C CA . SER A 1 263 ? 14.607 7.802 -22.753 1.00 73.69 263 SER A CA 1
ATOM 2114 C C . SER A 1 263 ? 14.730 9.306 -22.998 1.00 73.69 263 SER A C 1
ATOM 2116 O O . SER A 1 263 ? 15.676 9.937 -22.538 1.00 73.69 263 SER A O 1
ATOM 2118 N N . GLU A 1 264 ? 13.802 9.888 -23.756 1.00 79.00 264 GLU A N 1
ATOM 2119 C CA . GLU A 1 264 ? 13.807 11.315 -24.064 1.00 79.00 264 GLU A CA 1
ATOM 2120 C C . GLU A 1 264 ? 13.413 12.136 -22.829 1.00 79.00 264 GLU A C 1
ATOM 2122 O O . GLU A 1 264 ? 12.392 11.872 -22.199 1.00 79.00 264 GLU A O 1
ATOM 2127 N N . GLY A 1 265 ? 14.230 13.138 -22.492 1.00 78.88 265 GLY A N 1
ATOM 2128 C CA . GLY A 1 265 ? 13.977 14.037 -21.363 1.00 78.88 265 GLY A CA 1
ATOM 2129 C C . GLY A 1 265 ? 14.423 13.519 -19.993 1.00 78.88 265 GLY A C 1
ATOM 2130 O O . GLY A 1 265 ? 14.137 14.191 -19.007 1.00 78.88 265 GLY A O 1
ATOM 2131 N N . ARG A 1 266 ? 15.123 12.375 -19.920 1.00 86.75 266 ARG A N 1
ATOM 2132 C CA . ARG A 1 266 ? 15.720 11.879 -18.669 1.00 86.75 266 ARG A CA 1
ATOM 2133 C C . ARG A 1 266 ? 16.874 12.767 -18.206 1.00 86.75 266 ARG A C 1
ATOM 2135 O O . ARG A 1 266 ? 17.747 13.134 -18.994 1.00 86.75 266 ARG A O 1
ATOM 2142 N N . GLU A 1 267 ? 16.887 13.063 -16.916 1.00 89.38 267 GLU A N 1
ATOM 2143 C CA . GLU A 1 267 ? 17.991 13.720 -16.217 1.00 89.38 267 GLU A CA 1
ATOM 2144 C C . GLU A 1 267 ? 18.957 12.678 -15.614 1.00 89.38 267 GLU A C 1
ATOM 2146 O O . GLU A 1 267 ? 18.609 11.510 -15.438 1.00 89.38 267 GLU A O 1
ATOM 2151 N N . ASP A 1 268 ? 20.162 13.096 -15.207 1.00 88.38 268 ASP A N 1
ATOM 2152 C CA . ASP A 1 268 ? 21.139 12.211 -14.537 1.00 88.38 268 ASP A CA 1
ATOM 2153 C C . ASP A 1 268 ? 20.573 11.542 -13.270 1.00 88.38 268 ASP A C 1
ATOM 2155 O O . ASP A 1 268 ? 20.996 10.454 -12.879 1.00 88.38 268 ASP A O 1
ATOM 2159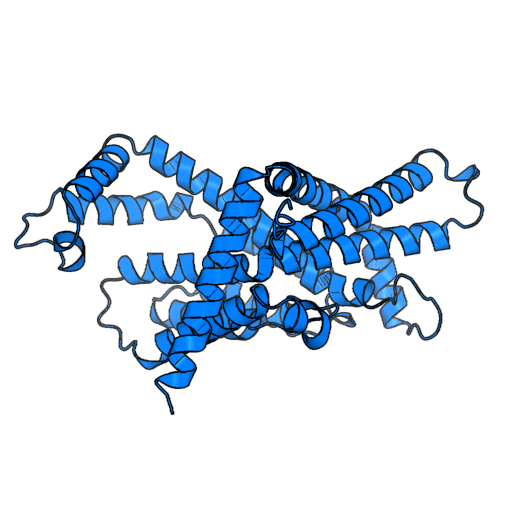 N N . VAL A 1 269 ? 19.630 12.207 -12.597 1.00 88.31 269 VAL A N 1
ATOM 2160 C CA . VAL A 1 269 ? 18.932 11.657 -11.428 1.00 88.31 269 VAL A CA 1
ATOM 2161 C C . VAL A 1 269 ? 17.987 10.517 -11.808 1.00 88.31 269 VAL A C 1
ATOM 2163 O O . VAL A 1 269 ? 17.864 9.564 -11.042 1.00 88.31 269 VAL A O 1
ATOM 2166 N N . ASP A 1 270 ? 17.389 10.570 -13.000 1.00 90.88 270 ASP A N 1
ATOM 2167 C CA . ASP A 1 270 ? 16.505 9.521 -13.508 1.00 90.88 270 ASP A CA 1
ATOM 2168 C C . ASP A 1 270 ? 17.311 8.277 -13.873 1.00 90.88 270 ASP A C 1
ATOM 2170 O O . ASP A 1 270 ? 16.919 7.168 -13.524 1.00 90.88 270 ASP A O 1
ATOM 2174 N N . GLU A 1 271 ? 18.468 8.450 -14.519 1.00 90.38 271 GLU A N 1
ATOM 2175 C CA . GLU A 1 271 ? 19.350 7.328 -14.859 1.00 90.38 271 GLU A CA 1
ATOM 2176 C C . GLU A 1 271 ? 19.897 6.644 -13.599 1.00 90.38 271 GLU A C 1
ATOM 2178 O O . GLU A 1 271 ? 19.837 5.421 -13.507 1.00 90.38 271 GLU A O 1
ATOM 2183 N N . LYS A 1 272 ? 20.311 7.401 -12.571 1.00 90.94 272 LYS A N 1
ATOM 2184 C CA . LYS A 1 272 ? 20.726 6.821 -11.276 1.00 90.94 272 LYS A CA 1
ATOM 2185 C C . LYS A 1 272 ? 19.610 6.035 -10.594 1.00 90.94 272 LYS A C 1
ATOM 2187 O O . LYS A 1 272 ? 19.855 4.970 -10.035 1.00 90.94 272 LYS A O 1
ATOM 2192 N N . TYR A 1 273 ? 18.390 6.564 -10.626 1.00 91.56 273 TYR A N 1
ATOM 2193 C CA . TYR A 1 273 ? 17.225 5.872 -10.089 1.00 91.56 273 TYR A CA 1
ATOM 2194 C C . TYR A 1 273 ? 16.939 4.574 -10.864 1.00 91.56 273 TYR A C 1
ATOM 2196 O O . TYR A 1 273 ? 16.737 3.528 -10.254 1.00 91.56 273 TYR A O 1
ATOM 2204 N N . LEU A 1 274 ? 16.982 4.603 -12.201 1.00 91.62 274 LEU A N 1
ATOM 2205 C CA . LEU A 1 274 ? 16.785 3.413 -13.040 1.00 91.62 274 LEU A CA 1
ATOM 2206 C C . LEU A 1 274 ? 17.909 2.376 -12.876 1.00 91.62 274 LEU A C 1
ATOM 2208 O O . LEU A 1 274 ? 17.638 1.178 -12.952 1.00 91.62 274 LEU A O 1
ATOM 2212 N N . GLU A 1 275 ? 19.150 2.805 -12.642 1.00 91.62 275 GLU A N 1
ATOM 2213 C CA . GLU A 1 275 ? 20.260 1.914 -12.282 1.00 91.62 275 GLU A CA 1
ATOM 2214 C C . GLU A 1 275 ? 19.974 1.184 -10.963 1.00 91.62 275 GLU A C 1
ATOM 2216 O O . GLU A 1 275 ? 20.043 -0.044 -10.924 1.00 91.62 275 GLU A O 1
ATOM 2221 N N . GLU A 1 276 ? 19.543 1.907 -9.923 1.00 92.94 276 GLU A N 1
ATOM 2222 C CA . GLU A 1 276 ? 19.151 1.304 -8.641 1.00 92.94 276 GLU A CA 1
ATOM 2223 C C . GLU A 1 276 ? 17.986 0.307 -8.815 1.00 92.94 276 GLU A C 1
ATOM 2225 O O . GLU A 1 276 ? 18.014 -0.798 -8.264 1.00 92.94 276 GLU A O 1
ATOM 2230 N N . LEU A 1 277 ? 16.984 0.638 -9.642 1.00 92.44 277 LEU A N 1
ATOM 2231 C CA . LEU A 1 277 ? 15.902 -0.295 -9.974 1.00 92.44 277 LEU A CA 1
ATOM 2232 C C . LEU A 1 277 ? 16.418 -1.568 -10.641 1.00 92.44 277 LEU A C 1
ATOM 2234 O O . LEU A 1 277 ? 15.964 -2.664 -10.302 1.00 92.44 277 LEU A O 1
ATOM 2238 N N . ARG A 1 278 ? 17.360 -1.442 -11.580 1.00 91.69 278 ARG A N 1
ATOM 2239 C CA . ARG A 1 278 ? 17.933 -2.582 -12.301 1.00 91.69 278 ARG A CA 1
ATOM 2240 C C . ARG A 1 278 ? 18.669 -3.527 -11.352 1.00 91.69 278 ARG A C 1
ATOM 2242 O O . ARG A 1 278 ? 18.523 -4.744 -11.494 1.00 91.69 278 ARG A O 1
ATOM 2249 N N . ASP A 1 279 ? 19.381 -2.992 -10.366 1.00 92.88 279 ASP A N 1
ATOM 2250 C CA . ASP A 1 279 ? 20.116 -3.782 -9.371 1.00 92.88 279 ASP A CA 1
ATOM 2251 C C . ASP A 1 279 ? 19.184 -4.585 -8.447 1.00 92.88 279 ASP A C 1
ATOM 2253 O O . ASP A 1 279 ? 19.528 -5.683 -8.001 1.00 92.88 279 ASP A O 1
ATOM 2257 N N . HIS A 1 280 ? 17.968 -4.086 -8.211 1.00 93.62 280 HIS A N 1
ATOM 2258 C CA . HIS A 1 280 ? 17.023 -4.659 -7.246 1.00 93.62 280 HIS A CA 1
ATOM 2259 C C . HIS A 1 280 ? 15.762 -5.288 -7.864 1.00 93.62 280 HIS A C 1
ATOM 2261 O O . HIS A 1 280 ? 14.925 -5.854 -7.158 1.00 93.62 280 HIS A O 1
ATOM 2267 N N . GLN A 1 281 ? 15.637 -5.276 -9.191 1.00 90.69 281 GLN A N 1
ATOM 2268 C CA . GLN A 1 281 ? 14.462 -5.749 -9.934 1.00 90.69 281 GLN A CA 1
ATOM 2269 C C . GLN A 1 281 ? 14.038 -7.193 -9.633 1.00 90.69 281 GLN A C 1
ATOM 2271 O O . GLN A 1 281 ? 12.852 -7.501 -9.708 1.00 90.69 281 GLN A O 1
ATOM 2276 N N . LYS A 1 282 ? 14.986 -8.088 -9.314 1.00 91.12 282 LYS A N 1
ATOM 2277 C CA . LYS A 1 282 ? 14.671 -9.490 -9.005 1.00 91.12 282 LYS A CA 1
ATOM 2278 C C . LYS A 1 282 ? 13.874 -9.596 -7.707 1.00 91.12 282 LYS A C 1
ATOM 2280 O O . LYS A 1 282 ? 12.836 -10.239 -7.693 1.00 91.12 282 LYS A O 1
ATOM 2285 N N . GLU A 1 283 ? 14.327 -8.917 -6.655 1.00 92.56 283 GLU A N 1
ATOM 2286 C CA . GLU A 1 283 ? 13.619 -8.883 -5.372 1.00 92.56 283 GLU A CA 1
ATOM 2287 C C . GLU A 1 283 ? 12.220 -8.272 -5.538 1.00 92.56 283 GLU A C 1
ATOM 2289 O O . GLU A 1 283 ? 11.241 -8.797 -5.015 1.00 92.56 283 GLU A O 1
ATOM 2294 N N . MET A 1 284 ? 12.108 -7.198 -6.326 1.00 94.44 284 MET A N 1
ATOM 2295 C CA . MET A 1 284 ? 10.814 -6.572 -6.613 1.00 94.44 284 MET A CA 1
ATOM 2296 C C . MET A 1 284 ? 9.857 -7.516 -7.342 1.00 94.44 284 MET A C 1
ATOM 2298 O O . MET A 1 284 ? 8.671 -7.511 -7.024 1.00 94.44 284 MET A O 1
ATOM 2302 N N . LEU A 1 285 ? 10.360 -8.297 -8.305 1.00 94.31 285 LEU A N 1
ATOM 2303 C CA . LEU A 1 285 ? 9.600 -9.313 -9.041 1.00 94.31 285 LEU A CA 1
ATOM 2304 C C . LEU A 1 285 ? 9.155 -10.462 -8.139 1.00 94.31 285 LEU A C 1
ATOM 2306 O O . LEU A 1 285 ? 7.996 -10.860 -8.211 1.00 94.31 285 LEU A O 1
ATOM 2310 N N . ASP A 1 286 ? 10.046 -10.960 -7.281 1.00 93.00 286 ASP A N 1
ATOM 2311 C CA . ASP A 1 286 ? 9.735 -12.035 -6.338 1.00 93.00 286 ASP A CA 1
ATOM 2312 C C . ASP A 1 286 ? 8.624 -11.589 -5.366 1.00 93.00 286 ASP A C 1
ATOM 2314 O O . ASP A 1 286 ? 7.630 -12.295 -5.195 1.00 93.00 286 ASP A O 1
ATOM 2318 N N . ASN A 1 287 ? 8.711 -10.368 -4.824 1.00 90.81 287 ASN A N 1
ATOM 2319 C CA . ASN A 1 287 ? 7.649 -9.790 -3.988 1.00 90.81 287 ASN A CA 1
ATOM 2320 C C . ASN A 1 287 ? 6.343 -9.579 -4.773 1.00 90.81 287 ASN A C 1
ATOM 2322 O O . ASN A 1 287 ? 5.259 -9.900 -4.289 1.00 90.81 287 ASN A O 1
ATOM 2326 N N . LEU A 1 288 ? 6.435 -9.068 -6.004 1.00 94.00 288 LEU A N 1
ATOM 2327 C CA . LEU A 1 288 ? 5.271 -8.812 -6.853 1.00 94.00 288 LEU A CA 1
ATOM 2328 C C . LEU A 1 288 ? 4.537 -10.105 -7.224 1.00 94.00 288 LEU A C 1
ATOM 2330 O O . LEU A 1 288 ? 3.312 -10.102 -7.318 1.00 94.00 288 LEU A O 1
ATOM 2334 N N . LYS A 1 289 ? 5.269 -11.210 -7.389 1.00 94.19 289 LYS A N 1
ATOM 2335 C CA . LYS A 1 289 ? 4.691 -12.536 -7.599 1.00 94.19 289 LYS A CA 1
ATOM 2336 C C . LYS A 1 289 ? 3.823 -12.954 -6.416 1.00 94.19 289 LYS A C 1
ATOM 2338 O O . LYS A 1 289 ? 2.689 -13.363 -6.633 1.00 94.19 289 LYS A O 1
ATOM 2343 N N . HIS A 1 290 ? 4.314 -12.790 -5.187 1.00 89.06 290 HIS A N 1
ATOM 2344 C CA . HIS A 1 290 ? 3.532 -13.095 -3.986 1.00 89.06 290 HIS A CA 1
ATOM 2345 C C . HIS A 1 290 ? 2.227 -12.286 -3.928 1.00 89.06 290 HIS A C 1
ATOM 2347 O O . HIS A 1 290 ? 1.157 -12.860 -3.727 1.00 89.06 290 HIS A O 1
ATOM 2353 N N . VAL A 1 291 ? 2.296 -10.978 -4.202 1.00 91.12 291 VAL A N 1
ATOM 2354 C CA . VAL A 1 291 ? 1.112 -10.101 -4.260 1.00 91.12 291 VAL A CA 1
ATOM 2355 C C . VAL A 1 291 ? 0.151 -10.525 -5.377 1.00 91.12 291 VAL A C 1
ATOM 2357 O O . VAL A 1 291 ? -1.061 -10.584 -5.168 1.00 91.12 291 VAL A O 1
ATOM 2360 N N . SER A 1 292 ? 0.679 -10.839 -6.562 1.00 92.88 292 SER A N 1
ATOM 2361 C CA . SER A 1 292 ? -0.119 -11.279 -7.708 1.00 92.88 292 SER A CA 1
ATOM 2362 C C . SER A 1 292 ? -0.851 -12.587 -7.416 1.00 92.88 292 SER A C 1
ATOM 2364 O O . SER A 1 292 ? -2.048 -12.668 -7.678 1.00 92.88 292 SER A O 1
ATOM 2366 N N . ASP A 1 293 ? -0.166 -13.584 -6.854 1.00 90.19 293 ASP A N 1
ATOM 2367 C CA . ASP A 1 293 ? -0.752 -14.885 -6.516 1.00 90.19 293 ASP A CA 1
ATOM 2368 C C . ASP A 1 293 ? -1.879 -14.723 -5.479 1.00 90.19 293 ASP A C 1
ATOM 2370 O O . ASP A 1 293 ? -2.973 -15.263 -5.660 1.00 90.19 293 ASP A O 1
ATOM 2374 N N . ALA A 1 294 ? -1.663 -13.903 -4.442 1.00 85.19 294 ALA A N 1
ATOM 2375 C CA . ALA A 1 294 ? -2.674 -13.622 -3.421 1.00 85.19 294 ALA A CA 1
ATOM 2376 C C . ALA A 1 294 ? -3.924 -12.931 -3.996 1.00 85.19 294 ALA A C 1
ATOM 2378 O O . ALA A 1 294 ? -5.054 -13.265 -3.634 1.00 85.19 294 ALA A O 1
ATOM 2379 N N . LEU A 1 295 ? -3.742 -11.974 -4.911 1.00 87.94 295 LEU A N 1
ATOM 2380 C CA . LEU A 1 295 ? -4.847 -11.218 -5.506 1.00 87.94 295 LEU A CA 1
ATOM 2381 C C . LEU A 1 295 ? -5.533 -11.957 -6.667 1.00 87.94 295 LEU A C 1
ATOM 2383 O O . LEU A 1 295 ? -6.705 -11.690 -6.944 1.00 87.94 295 LEU A O 1
ATOM 2387 N N . TYR A 1 296 ? -4.846 -12.890 -7.332 1.00 85.06 296 TYR A N 1
ATOM 2388 C CA . TYR A 1 296 ? -5.400 -13.698 -8.420 1.00 85.06 296 TYR A CA 1
ATOM 2389 C C . TYR A 1 296 ? -6.606 -14.515 -7.947 1.00 85.06 296 TYR A C 1
ATOM 2391 O O . TYR A 1 296 ? -7.686 -14.420 -8.534 1.00 85.06 296 TYR A O 1
ATOM 2399 N N . GLU A 1 297 ? -6.455 -15.242 -6.839 1.00 79.31 297 GLU A N 1
ATOM 2400 C CA . GLU A 1 297 ? -7.525 -16.062 -6.249 1.00 79.31 297 GLU A CA 1
ATOM 2401 C C . GLU A 1 297 ? -8.775 -15.233 -5.917 1.00 79.31 297 GLU A C 1
ATOM 2403 O O . GLU A 1 297 ? -9.912 -15.686 -6.057 1.00 79.31 297 GLU A O 1
ATOM 2408 N N . ILE A 1 298 ? -8.563 -13.972 -5.540 1.00 77.44 298 ILE A N 1
ATOM 2409 C CA . ILE A 1 298 ? -9.622 -13.031 -5.189 1.00 77.44 298 ILE A CA 1
ATOM 2410 C C . ILE A 1 298 ? -10.325 -12.492 -6.449 1.00 77.44 298 ILE A C 1
ATOM 2412 O O . ILE A 1 298 ? -11.555 -12.427 -6.498 1.00 77.44 298 ILE A O 1
ATOM 2416 N N . ALA A 1 299 ? -9.575 -12.127 -7.493 1.00 76.12 299 ALA A N 1
ATOM 2417 C CA . ALA A 1 299 ? -10.115 -11.440 -8.674 1.00 76.12 299 ALA A CA 1
ATOM 2418 C C . ALA A 1 299 ? -10.769 -12.337 -9.737 1.00 76.12 299 ALA A C 1
ATOM 2420 O O . ALA A 1 299 ? -11.439 -11.833 -10.658 1.00 76.12 299 ALA A O 1
ATOM 2421 N N . TYR A 1 300 ? -10.579 -13.651 -9.628 1.00 77.94 300 TYR A N 1
ATOM 2422 C CA . TYR A 1 300 ? -11.215 -14.654 -10.486 1.00 77.94 300 TYR A CA 1
ATOM 2423 C C . TYR A 1 300 ? -12.352 -15.418 -9.792 1.00 77.94 300 TYR A C 1
ATOM 2425 O O . TYR A 1 300 ? -12.925 -16.334 -10.383 1.00 77.94 300 TYR A O 1
ATOM 2433 N N . ASN A 1 301 ? -12.746 -14.989 -8.590 1.00 82.56 301 ASN A N 1
ATOM 2434 C CA . ASN A 1 301 ? -13.955 -15.448 -7.921 1.00 82.56 301 ASN A CA 1
ATOM 2435 C C . ASN A 1 301 ? -15.142 -14.517 -8.250 1.00 82.56 301 ASN A C 1
ATOM 2437 O O . ASN A 1 301 ? -15.233 -13.396 -7.748 1.00 82.56 301 ASN A O 1
ATOM 2441 N N . ASP A 1 302 ? -16.061 -14.985 -9.101 1.00 80.00 302 ASP A N 1
ATOM 2442 C CA . ASP A 1 302 ? -17.222 -14.203 -9.558 1.00 80.00 302 ASP A CA 1
ATOM 2443 C C . ASP A 1 302 ? -18.179 -13.799 -8.418 1.00 80.00 302 ASP A C 1
ATOM 2445 O O . ASP A 1 302 ? -18.794 -12.737 -8.494 1.00 80.00 302 ASP A O 1
ATOM 2449 N N . GLU A 1 303 ? -18.320 -14.624 -7.374 1.00 81.38 303 GLU A N 1
ATOM 2450 C CA . GLU A 1 303 ? -19.151 -14.303 -6.202 1.00 81.38 303 GLU A CA 1
ATOM 2451 C C . GLU A 1 303 ? -18.508 -13.176 -5.387 1.00 81.38 303 GLU A C 1
ATOM 2453 O O . GLU A 1 303 ? -19.178 -12.234 -4.962 1.00 81.38 303 GLU A O 1
ATOM 2458 N N . PHE A 1 304 ? -17.183 -13.219 -5.243 1.00 81.44 304 PHE A N 1
ATOM 2459 C CA . PHE A 1 304 ? -16.438 -12.176 -4.550 1.00 81.44 304 PHE A CA 1
ATOM 2460 C C . PHE A 1 304 ? -16.482 -10.832 -5.295 1.00 81.44 304 PHE A C 1
ATOM 2462 O O . PHE A 1 304 ? -16.621 -9.786 -4.660 1.00 81.44 304 PHE A O 1
ATOM 2469 N N . ASP A 1 305 ? -16.426 -10.836 -6.634 1.00 81.81 305 ASP A N 1
ATOM 2470 C CA . ASP A 1 305 ? -16.554 -9.612 -7.442 1.00 81.81 305 ASP A CA 1
ATOM 2471 C C . ASP A 1 305 ? -17.895 -8.902 -7.224 1.00 81.81 305 ASP A C 1
ATOM 2473 O O . ASP A 1 305 ? -17.935 -7.676 -7.099 1.00 81.81 305 ASP A O 1
ATOM 2477 N N . GLU A 1 306 ? -18.989 -9.665 -7.156 1.00 83.88 306 GLU A N 1
ATOM 2478 C CA . GLU A 1 306 ? -20.326 -9.122 -6.899 1.00 83.88 306 GLU A CA 1
ATOM 2479 C C . GLU A 1 306 ? -20.413 -8.499 -5.504 1.00 83.88 306 GLU A C 1
ATOM 2481 O O . GLU A 1 306 ? -20.838 -7.349 -5.370 1.00 83.88 306 GLU A O 1
ATOM 2486 N N . VAL A 1 307 ? -19.919 -9.206 -4.483 1.00 85.00 307 VAL A N 1
ATOM 2487 C CA . VAL A 1 307 ? -19.878 -8.696 -3.105 1.00 85.00 307 VAL A CA 1
ATOM 2488 C C . VAL A 1 307 ? -19.065 -7.402 -3.020 1.00 85.00 307 VAL A C 1
ATOM 2490 O O . VAL A 1 307 ? -19.509 -6.428 -2.406 1.00 85.00 307 VAL A O 1
ATOM 2493 N N . LEU A 1 308 ? -17.896 -7.348 -3.661 1.00 84.94 308 LEU A N 1
ATOM 2494 C CA . LEU A 1 308 ? -17.078 -6.136 -3.691 1.00 84.94 308 LEU A CA 1
ATOM 2495 C C . LEU A 1 308 ? -17.776 -4.981 -4.412 1.00 84.94 308 LEU A C 1
ATOM 2497 O O . LEU A 1 308 ? -17.733 -3.844 -3.936 1.00 84.94 308 LEU A O 1
ATOM 2501 N N . ALA A 1 309 ? -18.431 -5.245 -5.543 1.00 85.94 309 ALA A N 1
ATOM 2502 C CA . ALA A 1 309 ? -19.150 -4.218 -6.288 1.00 85.94 309 ALA A CA 1
ATOM 2503 C C . ALA A 1 309 ? -20.287 -3.598 -5.454 1.00 85.94 309 ALA A C 1
ATOM 2505 O O . ALA A 1 309 ? -20.457 -2.370 -5.471 1.00 85.94 309 ALA A O 1
ATOM 2506 N N . ASP A 1 310 ? -21.003 -4.422 -4.686 1.00 86.25 310 ASP A N 1
ATOM 2507 C CA . ASP A 1 310 ? -22.057 -3.988 -3.767 1.00 86.25 310 ASP A CA 1
ATOM 2508 C C . ASP A 1 310 ? -21.495 -3.171 -2.595 1.00 86.25 310 ASP A C 1
ATOM 2510 O O . ASP A 1 310 ? -22.039 -2.112 -2.260 1.00 86.25 310 ASP A O 1
ATOM 2514 N N . ILE A 1 311 ? -20.370 -3.599 -2.007 1.00 85.62 311 ILE A N 1
ATOM 2515 C CA . ILE A 1 311 ? -19.670 -2.846 -0.952 1.00 85.62 311 ILE A CA 1
ATOM 2516 C C . ILE A 1 311 ? -19.247 -1.468 -1.468 1.00 85.62 311 ILE A C 1
ATOM 2518 O O . ILE A 1 311 ? -19.517 -0.455 -0.820 1.00 85.62 311 ILE A O 1
ATOM 2522 N N . GLU A 1 312 ? -18.631 -1.398 -2.648 1.00 86.62 312 GLU A N 1
ATOM 2523 C CA . GLU A 1 312 ? -18.224 -0.130 -3.257 1.00 86.62 312 GLU A CA 1
ATOM 2524 C C . GLU A 1 312 ? -19.428 0.773 -3.566 1.00 86.62 312 GLU A C 1
ATOM 2526 O O . GLU A 1 312 ? -19.344 1.999 -3.458 1.00 86.62 312 GLU A O 1
ATOM 2531 N N . GLU A 1 313 ? -20.554 0.203 -4.001 1.00 86.62 313 GLU A N 1
ATOM 2532 C CA . GLU A 1 313 ? -21.790 0.949 -4.241 1.00 86.62 313 GLU A CA 1
ATOM 2533 C C . GLU A 1 313 ? -22.381 1.517 -2.955 1.00 86.62 313 GLU A C 1
ATOM 2535 O O . GLU A 1 313 ? -22.686 2.712 -2.912 1.00 86.62 313 GLU A O 1
ATOM 2540 N N . LYS A 1 314 ? -22.441 0.707 -1.898 1.00 86.31 314 LYS A N 1
ATOM 2541 C CA . LYS A 1 314 ? -22.911 1.132 -0.581 1.00 86.31 314 LYS A CA 1
ATOM 2542 C C . LYS A 1 314 ? -21.998 2.185 0.045 1.00 86.31 314 LYS A C 1
ATOM 2544 O O . LYS A 1 314 ? -22.482 3.184 0.573 1.00 86.31 314 LYS A O 1
ATOM 2549 N N . ALA A 1 315 ? -20.682 2.023 -0.073 1.00 84.62 315 ALA A N 1
ATOM 2550 C CA . ALA A 1 315 ? -19.726 3.040 0.353 1.00 84.62 315 ALA A CA 1
ATOM 2551 C C . ALA A 1 315 ? -19.979 4.364 -0.387 1.00 84.62 315 ALA A C 1
ATOM 2553 O O . ALA A 1 315 ? -20.101 5.417 0.235 1.00 84.62 315 ALA A O 1
ATOM 2554 N N . ARG A 1 316 ? -20.165 4.325 -1.714 1.00 83.94 316 ARG A N 1
ATOM 2555 C CA . ARG A 1 316 ? -20.492 5.526 -2.502 1.00 83.94 316 ARG A CA 1
ATOM 2556 C C . ARG A 1 316 ? -21.820 6.171 -2.110 1.00 83.94 316 ARG A C 1
ATOM 2558 O O . ARG A 1 316 ? -21.908 7.394 -2.199 1.00 83.94 316 ARG A O 1
ATOM 2565 N N . SER A 1 317 ? -22.849 5.399 -1.752 1.00 84.44 317 SER A N 1
ATOM 2566 C CA . SER A 1 317 ? -24.142 5.964 -1.345 1.00 84.44 317 SER A CA 1
ATOM 2567 C C . SER A 1 317 ? -24.047 6.660 0.008 1.00 84.44 317 SER A C 1
ATOM 2569 O O . SER A 1 317 ? -24.479 7.804 0.109 1.00 84.44 317 SER A O 1
ATOM 2571 N N . LEU A 1 318 ? -23.405 6.022 0.993 1.00 80.00 318 LEU A N 1
ATOM 2572 C CA . LEU A 1 318 ? -23.181 6.602 2.323 1.00 80.00 318 LEU A CA 1
ATOM 2573 C C . LEU A 1 318 ? -22.361 7.897 2.237 1.00 80.00 318 LEU A C 1
ATOM 2575 O O . LEU A 1 318 ? -22.665 8.892 2.881 1.00 80.00 318 LEU A O 1
ATOM 2579 N N . LEU A 1 319 ? -21.364 7.933 1.349 1.00 78.56 319 LEU A N 1
ATOM 2580 C CA . LEU A 1 319 ? -20.532 9.120 1.156 1.00 78.56 319 LEU A CA 1
ATOM 2581 C C . LEU A 1 319 ? -21.252 10.306 0.480 1.00 78.56 319 LEU A C 1
ATOM 2583 O O . LEU A 1 319 ? -20.734 11.430 0.505 1.00 78.56 319 LEU A O 1
ATOM 2587 N N . LYS A 1 320 ? -22.399 10.064 -0.169 1.00 72.19 320 LYS A N 1
ATOM 2588 C CA . LYS A 1 320 ? -23.225 11.099 -0.813 1.00 72.19 320 LYS A CA 1
ATOM 2589 C C . LYS A 1 320 ? -24.261 11.688 0.139 1.00 72.19 320 LYS A C 1
ATOM 2591 O O . LYS A 1 320 ? -24.433 12.900 0.106 1.00 72.19 320 LYS A O 1
ATOM 2596 N N . THR A 1 321 ? -24.904 10.865 0.966 1.00 60.38 321 THR A N 1
ATOM 2597 C CA . THR A 1 321 ? -25.945 11.306 1.910 1.00 60.38 321 THR A CA 1
ATOM 2598 C C . THR A 1 321 ? -25.436 12.365 2.887 1.00 60.38 321 THR A C 1
ATOM 2600 O O . THR A 1 321 ? -26.101 13.381 3.050 1.00 60.38 321 THR A O 1
ATOM 2603 N N . ASP A 1 322 ? -24.206 12.244 3.397 1.00 53.34 322 ASP A N 1
ATOM 2604 C CA . ASP A 1 322 ? -23.679 13.252 4.336 1.00 53.34 322 ASP A CA 1
ATOM 2605 C C . ASP A 1 322 ? -23.432 14.629 3.671 1.00 53.34 322 ASP A C 1
ATOM 2607 O O . ASP A 1 322 ? -23.263 15.624 4.359 1.00 53.34 322 ASP A O 1
ATOM 2611 N N . GLN A 1 323 ? -23.410 14.728 2.331 1.00 49.34 323 GLN A N 1
ATOM 2612 C CA . GLN A 1 323 ? -23.275 16.023 1.634 1.00 49.34 323 GLN A CA 1
ATOM 2613 C C . GLN A 1 323 ? -24.603 16.765 1.466 1.00 49.34 323 GLN A C 1
ATOM 2615 O O . GLN A 1 323 ? -24.592 17.970 1.200 1.00 49.34 323 GLN A O 1
ATOM 2620 N N . ASP A 1 324 ? -25.716 16.039 1.562 1.00 45.06 324 ASP A N 1
ATOM 2621 C CA . ASP A 1 324 ? -27.062 16.602 1.502 1.00 45.06 324 ASP A CA 1
ATOM 2622 C C . ASP A 1 324 ? -27.570 16.970 2.910 1.00 45.06 324 ASP A C 1
ATOM 2624 O O . ASP A 1 324 ? -28.454 17.812 3.025 1.00 45.06 324 ASP A O 1
ATOM 2628 N N . GLU A 1 325 ? -26.971 16.412 3.971 1.00 44.34 325 GLU A N 1
ATOM 2629 C CA . GLU A 1 325 ? -27.248 16.764 5.375 1.00 44.34 325 GLU A CA 1
ATOM 2630 C C . GLU A 1 325 ? -26.382 17.930 5.909 1.00 44.34 325 GLU A C 1
ATOM 2632 O O . GLU A 1 325 ? -26.752 18.566 6.893 1.00 44.34 325 GLU A O 1
ATOM 2637 N N . GLU A 1 326 ? -25.266 18.269 5.248 1.00 38.78 326 GLU A N 1
ATOM 2638 C CA . GLU A 1 326 ? -24.389 19.414 5.586 1.00 38.78 326 GLU A CA 1
ATOM 2639 C C . GLU A 1 326 ? -24.699 20.716 4.799 1.00 38.78 326 GLU A C 1
ATOM 2641 O O . GLU A 1 326 ? -23.903 21.661 4.824 1.00 38.78 326 GLU A O 1
ATOM 2646 N N . LYS A 1 327 ? -25.832 20.793 4.083 1.00 38.22 327 LYS A N 1
ATOM 2647 C CA . LYS A 1 327 ? -26.280 21.984 3.327 1.00 38.22 327 LYS A CA 1
ATOM 2648 C C . LYS A 1 327 ? -27.568 22.585 3.869 1.00 38.22 327 LYS A C 1
ATOM 2650 O O . LYS A 1 327 ? -27.655 23.833 3.849 1.00 38.22 327 LYS A O 1
#

Foldseek 3Di:
DDDPQDFAPLLVLLVQLLVLLVLLVVLVCCCVPPVVVDPCNLLSLLSNLLSLLRSLLSNCLSCQLVLLVLLCVVLVLLVVLLPDPDDPPPLVVQLVVLSLQSLVCSLDPCNSCPQCNLPVQLSGSSLSNLQSSLVSCVVSVNPLSSVLSVLLSVLLPPDLLPRAPVSLVVSLVSLVVSPQLLVSLVSLLVLLCLLQVDDLVNRDPVSVPDDPVRNVVSVVCNVCVVVVSVVRVVVSVVSSLSVNSSSSNSNSSVSNVCVSPDVPPDDPSSVVSSVSCSVCVVVSSVSSVVSSVVCVVQSPDPVNRSVSRVVSVVSVVVSVVVVVVVD

Sequence (327 aa):
MGTRKKRSIFNNFVRDGIGFFEEAQAAYDRLQNKAEEVKDVRSLEEKKMFSIARAYEAFSKALLSTYGTIILIPVAIFSVNSNANLRFPRHLQRIENSFRELIRQGTSPKVIKKKLGHDPVGGSKIVELLRASSELLNELGQTELKKLFDDINRFIEKPPKDRNYKELQDLRKKITVSFTLRELSNEVTSLLEECLLSYPEESAEYCQALSEKDKKVLKILLDKPYLLDQILSIMDLGVYELLDTLLYTAYLAHAASGIAAYSEGREDVDEKYLEELRDHQKEMLDNLKHVSDALYEIAYNDEFDEVLADIEEKARSLLKTDQDEEK

Organism: Sulfolobus acidocaldarius (strain ATCC 33909 / DSM 639 / JCM 8929 / NBRC 15157 / NCIMB 11770) (NCBI:txid330779)

Secondary structure (DSSP, 8-state):
--------HHHHHHHHHHHHHHHHHHHHHHHHH-GGG-S-HHHHHHHHHHHHHHHHHHHHHHHHHHHHHHHHHHHHHHHHHS------HHHHHHHHHHHHHHHHHHT-HHHIIIIITT-TTTTSTHHHHHHHHHHHHHHTT-HHHHHHHHHHHHHHHS-GGG--HHHHHHHHHHHHHH--TTTTHHHHHHHHHHHHHS-TTTS-HHHHT--HHHHHHHHHHHH-HHHHHHHHHHHHHHHHHHHHHHHHHHHHHHIIIIITT--TT--HHHHHHHHHHHHHHHHHHHHHHHHHHHHHHHHT-HHHHHHHHHHHHHHHHHHHHHHHH--

Radius of gyration: 22.17 Å; chains: 1; bounding box: 54×43×67 Å

pLDDT: mean 83.56, std 12.16, range [35.88, 97.56]